Protein AF-A0A4Y9ER71-F1 (afdb_monomer_lite)

pLDDT: mean 86.24, std 13.98, range [39.66, 98.56]

Secondary structure (DSSP, 8-state):
---HHHHHEEE-TT--HHHHHHHHHHHTTS-HHHHHHHHHTT-EEEEEESSGGGT-GGGTTPPPTTPPTT--GGG--EEEEGGGTEEEEEEEEETTEEEPPPTTSS--SSSHHHHHHHHHHHHHTTTTTTTSHHHHHHHHHHGGGS-TTTT-TTHHHHHHHHHHHHHHHHTT-TTHHHHSHHHHHHHHTT-TTT-SSPPPPP-PPPPPP-----TTS--EEEEE-TTS-EEEEEEEE-TT--EEEEEEEE-TT-TTHHHHHHHHH-PPTT---SS----S-EEE---

Organism: NCBI:txid2511025

Structure (mmCIF, N/CA/C/O backbone):
data_AF-A0A4Y9ER71-F1
#
_entry.id   AF-A0A4Y9ER71-F1
#
loop_
_atom_site.group_PDB
_atom_site.id
_atom_site.type_symbol
_atom_site.label_atom_id
_atom_site.label_alt_id
_atom_site.label_comp_id
_atom_site.label_asym_id
_atom_site.label_entity_id
_atom_site.label_seq_id
_atom_site.pdbx_PDB_ins_code
_atom_site.Cartn_x
_atom_site.Cartn_y
_atom_site.Cartn_z
_atom_site.occupancy
_atom_site.B_iso_or_equiv
_atom_site.auth_seq_id
_atom_site.auth_comp_id
_atom_site.auth_asym_id
_atom_site.auth_atom_id
_atom_site.pdbx_PDB_model_num
ATOM 1 N N . MET A 1 1 ? 29.051 -0.344 -8.349 1.00 54.69 1 MET A N 1
ATOM 2 C CA . MET A 1 1 ? 28.554 -1.168 -7.221 1.00 54.69 1 MET A CA 1
ATOM 3 C C . MET A 1 1 ? 27.030 -1.113 -7.217 1.00 54.69 1 MET A C 1
ATOM 5 O O . MET A 1 1 ? 26.524 -0.012 -7.397 1.00 54.69 1 MET A O 1
ATOM 9 N N . PRO A 1 2 ? 26.304 -2.235 -7.049 1.00 73.25 2 PRO A N 1
ATOM 10 C CA . PRO A 1 2 ? 24.838 -2.225 -6.997 1.00 73.25 2 PRO A CA 1
ATOM 11 C C . PRO A 1 2 ? 24.326 -1.418 -5.797 1.00 73.25 2 PRO A C 1
ATOM 13 O O . PRO A 1 2 ? 24.845 -1.585 -4.686 1.00 73.25 2 PRO A O 1
ATOM 16 N N . THR A 1 3 ? 23.314 -0.577 -6.016 1.00 88.00 3 THR A N 1
ATOM 17 C CA . THR A 1 3 ? 22.650 0.203 -4.958 1.00 88.00 3 THR A CA 1
ATOM 18 C C . THR A 1 3 ? 21.815 -0.701 -4.041 1.00 88.00 3 THR A C 1
ATOM 20 O O . THR A 1 3 ? 21.542 -1.858 -4.370 1.00 88.00 3 THR A O 1
ATOM 23 N N . ASP A 1 4 ? 21.377 -0.197 -2.881 1.00 86.38 4 ASP A N 1
ATOM 24 C CA . ASP A 1 4 ? 20.448 -0.947 -2.019 1.00 86.38 4 ASP A CA 1
ATOM 25 C C . ASP A 1 4 ? 19.125 -1.247 -2.731 1.00 86.38 4 ASP A C 1
ATOM 27 O O . ASP A 1 4 ? 18.579 -2.340 -2.577 1.00 86.38 4 ASP A O 1
ATOM 31 N N . LEU A 1 5 ? 18.667 -0.327 -3.585 1.00 91.69 5 LEU A N 1
ATOM 32 C CA . LEU A 1 5 ? 17.497 -0.537 -4.428 1.00 91.69 5 LEU A CA 1
ATOM 33 C C . LEU A 1 5 ? 17.694 -1.707 -5.406 1.00 91.69 5 LEU A C 1
ATOM 35 O O . LEU A 1 5 ? 16.809 -2.552 -5.530 1.00 91.69 5 LEU A O 1
ATOM 39 N N . ASP A 1 6 ? 18.863 -1.807 -6.049 1.00 91.25 6 ASP A N 1
ATOM 40 C CA . ASP A 1 6 ? 19.168 -2.910 -6.977 1.00 91.25 6 ASP A CA 1
ATOM 41 C C . ASP A 1 6 ? 19.150 -4.277 -6.291 1.00 91.25 6 ASP A C 1
ATOM 43 O O . ASP A 1 6 ? 18.791 -5.279 -6.903 1.00 91.25 6 ASP A O 1
ATOM 47 N N . LYS A 1 7 ? 19.527 -4.321 -5.011 1.00 92.56 7 LYS A N 1
ATOM 48 C CA . LYS A 1 7 ? 19.532 -5.554 -4.214 1.00 92.56 7 LYS A CA 1
ATOM 49 C C . LYS A 1 7 ? 18.139 -5.935 -3.709 1.00 92.56 7 LYS A C 1
ATOM 51 O O . LYS A 1 7 ? 17.892 -7.113 -3.453 1.00 92.56 7 LYS A O 1
ATOM 56 N N . LEU A 1 8 ? 17.244 -4.960 -3.551 1.00 95.88 8 LEU A N 1
ATOM 57 C CA . LEU A 1 8 ? 15.869 -5.179 -3.101 1.00 95.88 8 LEU A CA 1
ATOM 58 C C . LEU A 1 8 ? 14.960 -5.679 -4.220 1.00 95.88 8 LEU A C 1
ATOM 60 O O . LEU A 1 8 ? 14.173 -6.603 -3.992 1.00 95.88 8 LEU A O 1
ATOM 64 N N . LEU A 1 9 ? 15.061 -5.073 -5.404 1.00 97.38 9 LEU A N 1
ATOM 65 C CA . LEU A 1 9 ? 14.207 -5.401 -6.540 1.00 97.38 9 LEU A CA 1
ATOM 66 C C . LEU A 1 9 ? 14.506 -6.811 -7.075 1.00 97.38 9 LEU A C 1
ATOM 68 O O . LEU A 1 9 ? 15.651 -7.263 -7.106 1.00 97.38 9 LEU A O 1
ATOM 72 N N . GLY A 1 10 ? 13.471 -7.536 -7.483 1.00 97.56 10 GLY A N 1
ATOM 73 C CA . GLY A 1 10 ? 13.584 -8.868 -8.070 1.00 97.56 10 GLY A CA 1
ATOM 74 C C . GLY A 1 10 ? 12.421 -9.186 -9.000 1.00 97.56 10 GLY A C 1
ATOM 75 O O . GLY A 1 10 ? 11.341 -8.616 -8.871 1.00 97.56 10 GLY A O 1
ATOM 76 N N . LEU A 1 11 ? 12.654 -10.102 -9.937 1.00 98.25 11 LEU A N 1
ATOM 77 C CA . LEU A 1 11 ? 11.616 -10.644 -10.812 1.00 98.25 11 LEU A CA 1
ATOM 78 C C . LEU A 1 11 ? 10.899 -11.804 -10.122 1.00 98.25 11 LEU A C 1
ATOM 80 O O . LEU A 1 11 ? 11.531 -12.616 -9.442 1.00 98.25 11 LEU A O 1
ATOM 84 N N . GLY A 1 12 ? 9.591 -11.876 -10.321 1.00 98.00 12 GLY A N 1
ATOM 85 C CA . GLY A 1 12 ? 8.737 -12.986 -9.932 1.00 98.00 12 GLY A CA 1
ATOM 86 C C . GLY A 1 12 ? 7.754 -13.321 -11.047 1.00 98.00 12 GLY A C 1
ATOM 87 O O . GLY A 1 12 ? 7.470 -12.493 -11.913 1.00 98.00 12 GLY A O 1
ATOM 88 N N . GLY A 1 13 ? 7.235 -14.547 -11.022 1.00 97.38 13 GLY A N 1
ATOM 89 C CA . GLY A 1 13 ? 6.269 -15.006 -12.018 1.00 97.38 13 GLY A CA 1
ATOM 90 C C . GLY A 1 13 ? 6.779 -14.869 -13.455 1.00 97.38 13 GLY A C 1
ATOM 91 O O . GLY A 1 13 ? 7.846 -15.383 -13.791 1.00 97.38 13 GLY A O 1
ATOM 92 N N . SER A 1 14 ? 5.996 -14.195 -14.295 1.00 98.00 14 SER A N 1
ATOM 93 C CA . SER A 1 14 ? 6.260 -13.982 -15.723 1.00 98.00 14 SER A CA 1
ATOM 94 C C . SER A 1 14 ? 6.881 -12.617 -16.054 1.00 98.00 14 SER A C 1
ATOM 96 O O . SER A 1 14 ? 6.957 -12.252 -17.232 1.00 98.00 14 SER A O 1
ATOM 98 N N . ALA A 1 15 ? 7.305 -11.847 -15.046 1.00 98.25 15 ALA A N 1
ATOM 99 C CA . ALA A 1 15 ? 7.943 -10.548 -15.248 1.00 98.25 15 ALA A CA 1
ATOM 100 C C . ALA A 1 15 ? 9.328 -10.653 -15.905 1.00 98.25 15 ALA A C 1
ATOM 102 O O . ALA A 1 15 ? 10.067 -11.618 -15.707 1.00 98.25 15 ALA A O 1
ATOM 103 N N . ASP A 1 16 ? 9.707 -9.597 -16.623 1.00 97.56 16 ASP A N 1
ATOM 104 C CA . ASP A 1 16 ? 11.039 -9.423 -17.202 1.00 97.56 16 ASP A CA 1
ATOM 105 C C . ASP A 1 16 ? 11.634 -8.038 -16.877 1.00 97.56 16 ASP A C 1
ATOM 107 O O . ASP A 1 16 ? 11.115 -7.271 -16.062 1.00 97.56 16 ASP A O 1
ATOM 111 N N . ALA A 1 17 ? 12.768 -7.706 -17.498 1.00 96.69 17 ALA A N 1
ATOM 112 C CA . ALA A 1 17 ? 13.480 -6.455 -17.247 1.00 96.69 17 ALA A CA 1
ATOM 113 C C . ALA A 1 17 ? 12.627 -5.189 -17.475 1.00 96.69 17 ALA A C 1
ATOM 115 O O . ALA A 1 17 ? 12.863 -4.180 -16.804 1.00 96.69 17 ALA A O 1
ATOM 116 N N . SER A 1 18 ? 11.629 -5.231 -18.366 1.00 96.94 18 SER A N 1
ATOM 117 C CA . SER A 1 18 ? 10.725 -4.097 -18.599 1.00 96.94 18 SER A CA 1
ATOM 118 C C . SER A 1 18 ? 9.846 -3.805 -17.381 1.00 96.94 18 SER A C 1
ATOM 120 O O . SER A 1 18 ? 9.577 -2.644 -17.077 1.00 96.94 18 SER A O 1
ATOM 122 N N . ASP A 1 19 ? 9.471 -4.835 -16.621 1.00 98.38 19 ASP A N 1
ATOM 123 C CA . ASP A 1 19 ? 8.708 -4.696 -15.384 1.00 98.38 19 ASP A CA 1
ATOM 124 C C . ASP A 1 19 ? 9.560 -4.073 -14.270 1.00 98.38 19 ASP A C 1
ATOM 126 O O . ASP A 1 19 ? 9.106 -3.174 -13.564 1.00 98.38 19 ASP A O 1
ATOM 130 N N . LEU A 1 20 ? 10.829 -4.478 -14.148 1.00 97.25 20 LEU A N 1
ATOM 131 C CA . LEU A 1 20 ? 11.755 -3.834 -13.208 1.00 97.25 20 LEU A CA 1
ATOM 132 C C . LEU A 1 20 ? 11.983 -2.362 -13.552 1.00 97.25 20 LEU A C 1
ATOM 134 O O . LEU A 1 20 ? 12.000 -1.517 -12.654 1.00 97.25 20 LEU A O 1
ATOM 138 N N . ALA A 1 21 ? 12.155 -2.053 -14.839 1.00 96.19 21 ALA A N 1
ATOM 139 C CA . ALA A 1 21 ? 12.296 -0.680 -15.306 1.00 96.19 21 ALA A CA 1
ATOM 140 C C . ALA A 1 21 ? 11.049 0.155 -14.972 1.00 96.19 21 ALA A C 1
ATOM 142 O O . ALA A 1 21 ? 11.184 1.288 -14.516 1.00 96.19 21 ALA A O 1
ATOM 143 N N . ALA A 1 22 ? 9.857 -0.430 -15.111 1.00 97.12 22 ALA A N 1
ATOM 144 C CA . ALA A 1 22 ? 8.587 0.225 -14.823 1.00 97.12 22 ALA A CA 1
ATOM 145 C C . ALA A 1 22 ? 8.403 0.601 -13.345 1.00 97.12 22 ALA A C 1
ATOM 147 O O . ALA A 1 22 ? 7.851 1.658 -13.042 1.00 97.12 22 ALA A O 1
ATOM 148 N N . VAL A 1 23 ? 8.854 -0.243 -12.410 1.00 97.56 23 VAL A N 1
ATOM 149 C CA . VAL A 1 23 ? 8.651 0.012 -10.971 1.00 97.56 23 VAL A CA 1
ATOM 150 C C . VAL A 1 23 ? 9.765 0.836 -10.329 1.00 97.56 23 VAL A C 1
ATOM 152 O O . VAL A 1 23 ? 9.561 1.450 -9.280 1.00 97.56 23 VAL A O 1
ATOM 155 N N . ARG A 1 24 ? 10.961 0.841 -10.929 1.00 97.25 24 ARG A N 1
ATOM 156 C CA . ARG A 1 24 ? 12.161 1.455 -10.348 1.00 97.25 24 ARG A CA 1
ATOM 157 C C . ARG A 1 24 ? 11.980 2.939 -9.994 1.00 97.25 24 ARG A C 1
ATOM 159 O O . ARG A 1 24 ? 12.403 3.296 -8.896 1.00 97.25 24 ARG A O 1
ATOM 166 N N . PRO A 1 25 ? 11.340 3.792 -10.821 1.00 96.44 25 PRO A N 1
ATOM 167 C CA . PRO A 1 25 ? 11.104 5.191 -10.460 1.00 96.44 25 PRO A CA 1
ATOM 168 C C . PRO A 1 25 ? 10.233 5.364 -9.211 1.00 96.44 25 PRO A C 1
ATOM 170 O O . PRO A 1 25 ? 10.459 6.284 -8.431 1.00 96.44 25 PRO A O 1
ATOM 173 N N . ALA A 1 26 ? 9.254 4.480 -8.988 1.00 97.06 26 ALA A N 1
ATOM 174 C CA . ALA A 1 26 ? 8.453 4.494 -7.766 1.00 97.06 26 ALA A CA 1
ATOM 175 C C . ALA A 1 26 ? 9.290 4.039 -6.565 1.00 97.06 26 ALA A C 1
ATOM 177 O O . ALA A 1 26 ? 9.354 4.728 -5.555 1.00 97.06 26 ALA A O 1
ATOM 178 N N . ALA A 1 27 ? 10.003 2.920 -6.688 1.00 96.88 27 ALA A N 1
ATOM 179 C CA . ALA A 1 27 ? 10.818 2.389 -5.598 1.00 96.88 27 ALA A CA 1
ATOM 180 C C . ALA A 1 27 ? 11.971 3.326 -5.183 1.00 96.88 27 ALA A C 1
ATOM 182 O O . ALA A 1 27 ? 12.319 3.385 -4.005 1.00 96.88 27 ALA A O 1
ATOM 183 N N . ALA A 1 28 ? 12.528 4.096 -6.123 1.00 95.62 28 ALA A N 1
ATOM 184 C CA . ALA A 1 28 ? 13.571 5.090 -5.863 1.00 95.62 28 ALA A CA 1
ATOM 185 C C . ALA A 1 28 ? 13.099 6.289 -5.021 1.00 95.62 28 ALA A C 1
ATOM 187 O O . ALA A 1 28 ? 13.934 7.045 -4.533 1.00 95.62 28 ALA A O 1
ATOM 188 N N . GLN A 1 29 ? 11.787 6.463 -4.835 1.00 94.44 29 GLN A N 1
ATOM 189 C CA . GLN A 1 29 ? 11.230 7.518 -3.986 1.00 94.44 29 GLN A CA 1
ATOM 190 C C . GLN A 1 29 ? 11.246 7.159 -2.494 1.00 94.44 29 GLN A C 1
ATOM 192 O O . GLN A 1 29 ? 11.084 8.041 -1.654 1.00 94.44 29 GLN A O 1
ATOM 197 N N . LEU A 1 30 ? 11.457 5.885 -2.143 1.00 93.19 30 LEU A N 1
ATOM 198 C CA . LEU A 1 30 ? 11.604 5.479 -0.747 1.00 93.19 30 LEU A CA 1
ATOM 199 C C . LEU A 1 30 ? 12.879 6.087 -0.142 1.00 93.19 30 LEU A C 1
ATOM 201 O O . LEU A 1 30 ? 13.936 6.035 -0.779 1.00 93.19 30 LEU A O 1
ATOM 205 N N . PRO A 1 31 ? 12.832 6.584 1.108 1.00 91.31 31 PRO A N 1
ATOM 206 C CA . PRO A 1 31 ? 14.020 7.107 1.766 1.00 91.31 31 PRO A CA 1
ATOM 207 C C . PRO A 1 31 ? 15.144 6.056 1.844 1.00 91.31 31 PRO A C 1
ATOM 209 O O . PRO A 1 31 ? 14.863 4.882 2.128 1.00 91.31 31 PRO A O 1
ATOM 212 N N . PRO A 1 32 ? 16.424 6.440 1.671 1.00 89.31 32 PRO A N 1
ATOM 213 C CA . PRO A 1 32 ? 17.552 5.505 1.708 1.00 89.31 32 PRO A CA 1
ATOM 214 C C . PRO A 1 32 ? 17.600 4.625 2.963 1.00 89.31 32 PRO A C 1
ATOM 216 O O . PRO A 1 32 ? 17.946 3.448 2.889 1.00 89.31 32 PRO A O 1
ATOM 219 N N . GLN A 1 33 ? 17.199 5.156 4.118 1.00 88.12 33 GLN A N 1
ATOM 220 C CA . GLN A 1 33 ? 17.126 4.415 5.375 1.00 88.12 33 GLN A CA 1
ATOM 221 C C . GLN A 1 33 ? 16.034 3.336 5.381 1.00 88.12 33 GLN A C 1
ATOM 223 O O . GLN A 1 33 ? 16.235 2.288 5.993 1.00 88.12 33 GLN A O 1
ATOM 228 N N . VAL A 1 34 ? 14.916 3.541 4.672 1.00 91.81 34 VAL A N 1
ATOM 229 C CA . VAL A 1 34 ? 13.875 2.515 4.496 1.00 91.81 34 VAL A CA 1
ATOM 230 C C . VAL A 1 34 ? 14.418 1.395 3.612 1.00 91.81 34 VAL A C 1
ATOM 232 O O . VAL A 1 34 ? 14.336 0.225 3.987 1.00 91.81 34 VAL A O 1
ATOM 235 N N . LEU A 1 35 ? 15.047 1.746 2.485 1.00 93.62 35 LEU A N 1
ATOM 236 C CA . LEU A 1 35 ? 15.671 0.779 1.574 1.00 93.62 35 LEU A CA 1
ATOM 237 C C . LEU A 1 35 ? 16.762 -0.041 2.287 1.00 93.62 35 LEU A C 1
ATOM 239 O O . LEU A 1 35 ? 16.741 -1.274 2.269 1.00 93.62 35 LEU A O 1
ATOM 243 N N . SER A 1 36 ? 17.673 0.629 2.991 1.00 91.75 36 SER A N 1
ATOM 244 C CA . SER A 1 36 ? 18.737 -0.025 3.757 1.00 91.75 36 SER A CA 1
ATOM 245 C C . SER A 1 36 ? 18.171 -0.941 4.844 1.00 91.75 36 SER A C 1
ATOM 247 O O . SER A 1 36 ? 18.599 -2.093 4.963 1.00 91.75 36 SER A O 1
ATOM 249 N N . PHE A 1 37 ? 17.152 -0.492 5.588 1.00 92.88 37 PHE A N 1
ATOM 250 C CA . PHE A 1 37 ? 16.491 -1.312 6.604 1.00 92.88 37 PHE A CA 1
ATOM 251 C C . PHE A 1 37 ? 15.863 -2.577 6.013 1.00 92.88 37 PHE A C 1
ATOM 253 O O . PHE A 1 37 ? 16.122 -3.676 6.510 1.00 92.88 37 PHE A O 1
ATOM 260 N N . LEU A 1 38 ? 15.075 -2.448 4.942 1.00 94.94 38 LEU A N 1
ATOM 261 C CA . LEU A 1 38 ? 14.439 -3.587 4.277 1.00 94.94 38 LEU A CA 1
ATOM 262 C C . LEU A 1 38 ? 15.488 -4.598 3.807 1.00 94.94 38 LEU A C 1
ATOM 264 O O . LEU A 1 38 ? 15.360 -5.795 4.081 1.00 94.94 38 LEU A O 1
ATOM 268 N N . ARG A 1 39 ? 16.575 -4.111 3.200 1.00 94.50 39 ARG A N 1
ATOM 269 C CA . ARG A 1 39 ? 17.692 -4.949 2.754 1.00 94.50 39 ARG A CA 1
ATOM 270 C C . ARG A 1 39 ? 18.339 -5.676 3.931 1.00 94.50 39 ARG A C 1
ATOM 272 O O . ARG A 1 39 ? 18.526 -6.888 3.868 1.00 94.50 39 ARG A O 1
ATOM 279 N N . MET A 1 40 ? 18.643 -4.968 5.021 1.00 94.56 40 MET A N 1
ATOM 280 C CA . MET A 1 40 ? 19.230 -5.562 6.231 1.00 94.56 40 MET A CA 1
ATOM 281 C C . MET A 1 40 ? 18.325 -6.623 6.867 1.00 94.56 40 MET A C 1
ATOM 283 O O . MET A 1 40 ? 18.820 -7.588 7.443 1.00 94.56 40 MET A O 1
ATOM 287 N N . LYS A 1 41 ? 17.000 -6.482 6.760 1.00 95.50 41 LYS A N 1
ATOM 288 C CA . LYS A 1 41 ? 16.040 -7.487 7.245 1.00 95.50 41 LYS A CA 1
ATOM 289 C C . LYS A 1 41 ? 15.862 -8.682 6.301 1.00 95.50 41 LYS A C 1
ATOM 291 O O . LYS A 1 41 ? 15.141 -9.623 6.661 1.00 95.50 41 LYS A O 1
ATOM 296 N N . GLY A 1 42 ? 16.532 -8.670 5.147 1.00 96.06 42 GLY A N 1
ATOM 297 C CA . GLY A 1 42 ? 16.424 -9.689 4.106 1.00 96.06 42 GLY A CA 1
ATOM 298 C C . GLY A 1 42 ? 15.101 -9.625 3.345 1.00 96.06 42 GLY A C 1
ATOM 299 O O . GLY A 1 42 ? 14.661 -10.644 2.820 1.00 96.06 42 GLY A O 1
ATOM 300 N N . ALA A 1 43 ? 14.433 -8.469 3.343 1.00 97.06 43 ALA A N 1
ATOM 301 C CA . ALA A 1 43 ? 13.214 -8.275 2.575 1.00 97.06 43 ALA A CA 1
ATOM 302 C C . ALA A 1 43 ? 13.525 -8.066 1.089 1.00 97.06 43 ALA A C 1
ATOM 304 O O . ALA A 1 43 ? 14.624 -7.641 0.730 1.00 97.06 43 ALA A O 1
ATOM 305 N N . ARG A 1 44 ? 12.544 -8.341 0.227 1.00 98.00 44 ARG A N 1
ATOM 306 C CA . ARG A 1 44 ? 12.634 -8.100 -1.219 1.00 98.00 44 ARG A CA 1
ATOM 307 C C . ARG A 1 44 ? 11.370 -7.450 -1.761 1.00 98.00 44 ARG A C 1
ATOM 309 O O . ARG A 1 44 ? 10.287 -7.696 -1.239 1.00 98.00 44 ARG A O 1
ATOM 316 N N . ILE A 1 45 ? 11.520 -6.678 -2.831 1.00 98.38 45 ILE A N 1
ATOM 317 C CA . ILE A 1 45 ? 10.414 -6.158 -3.638 1.00 98.38 45 ILE A CA 1
ATOM 318 C C . ILE A 1 45 ? 10.395 -6.964 -4.936 1.00 98.38 45 ILE A C 1
ATOM 320 O O . ILE A 1 45 ? 11.298 -6.847 -5.764 1.00 98.38 45 ILE A O 1
ATOM 324 N N . ILE A 1 46 ? 9.401 -7.828 -5.081 1.00 98.56 46 ILE A N 1
ATOM 325 C CA . ILE A 1 46 ? 9.228 -8.727 -6.213 1.00 98.56 46 ILE A CA 1
ATOM 326 C C . ILE A 1 46 ? 8.195 -8.141 -7.170 1.00 98.56 46 ILE A C 1
ATOM 328 O O . ILE A 1 46 ? 7.088 -7.786 -6.771 1.00 98.56 46 ILE A O 1
ATOM 332 N N . VAL A 1 47 ? 8.562 -8.066 -8.442 1.00 98.50 47 VAL A N 1
ATOM 333 C CA . VAL A 1 47 ? 7.694 -7.576 -9.511 1.00 98.50 47 VAL A CA 1
ATOM 334 C C . VAL A 1 47 ? 7.194 -8.758 -10.323 1.00 98.50 47 VAL A C 1
ATOM 336 O O . VAL A 1 47 ? 7.990 -9.597 -10.737 1.00 98.50 47 VAL A O 1
ATOM 339 N N . CYS A 1 48 ? 5.887 -8.812 -10.545 1.00 98.56 48 CYS A N 1
ATOM 340 C CA . CYS A 1 48 ? 5.199 -9.824 -11.347 1.00 98.56 48 CYS A CA 1
ATOM 341 C C . CYS A 1 48 ? 4.206 -9.148 -12.308 1.00 98.56 48 CYS A C 1
ATOM 343 O O . CYS A 1 48 ? 4.180 -7.915 -12.396 1.00 98.56 48 CYS A O 1
ATOM 345 N N . ARG A 1 49 ? 3.404 -9.914 -13.054 1.00 98.19 49 ARG A N 1
ATOM 346 C CA . ARG A 1 49 ? 2.464 -9.365 -14.047 1.00 98.19 49 ARG A CA 1
ATOM 347 C C . ARG A 1 49 ? 1.008 -9.667 -13.711 1.00 98.19 49 ARG A C 1
ATOM 349 O O . ARG A 1 49 ? 0.665 -10.781 -13.340 1.00 98.19 49 ARG A O 1
ATOM 356 N N . GLY A 1 50 ? 0.133 -8.687 -13.937 1.00 96.62 50 GLY A N 1
ATOM 357 C CA . GLY A 1 50 ? -1.317 -8.845 -13.797 1.00 96.62 50 GLY A CA 1
ATOM 358 C C . GLY A 1 50 ? -1.771 -8.821 -12.340 1.00 96.62 50 GLY A C 1
ATOM 359 O O . GLY A 1 50 ? -2.322 -7.819 -11.898 1.00 96.62 50 GLY A O 1
ATOM 360 N N . SER A 1 51 ? -1.497 -9.887 -11.587 1.00 97.19 51 SER A N 1
ATOM 361 C CA . SER A 1 51 ? -1.804 -9.969 -10.156 1.00 97.19 51 SER A CA 1
ATOM 362 C C . SER A 1 51 ? -0.731 -10.717 -9.379 1.00 97.19 51 SER A C 1
ATOM 364 O O . SER A 1 51 ? 0.125 -11.395 -9.950 1.00 97.19 51 SER A O 1
ATOM 366 N N . ILE A 1 52 ? -0.783 -10.617 -8.050 1.00 97.56 52 ILE A N 1
ATOM 367 C CA . ILE A 1 52 ? 0.234 -11.205 -7.168 1.00 97.56 52 ILE A CA 1
ATOM 368 C C . ILE A 1 52 ? 0.346 -12.727 -7.310 1.00 97.56 52 ILE A C 1
ATOM 370 O O . ILE A 1 52 ? 1.388 -13.288 -6.979 1.00 97.56 52 ILE A O 1
ATOM 374 N N . THR A 1 53 ? -0.683 -13.399 -7.833 1.00 97.75 53 THR A N 1
ATOM 375 C CA . THR A 1 53 ? -0.708 -14.860 -8.030 1.00 97.75 53 THR A CA 1
ATOM 376 C C . THR A 1 53 ? 0.123 -15.337 -9.224 1.00 97.75 53 THR A C 1
ATOM 378 O O . THR A 1 53 ? 0.430 -16.528 -9.311 1.00 97.75 53 THR A O 1
ATOM 381 N N . ASP A 1 54 ? 0.573 -14.428 -10.098 1.00 98.38 54 ASP A N 1
ATOM 382 C CA . ASP A 1 54 ? 1.599 -14.721 -11.109 1.00 98.38 54 ASP A CA 1
ATOM 383 C C . ASP A 1 54 ? 2.917 -15.160 -10.441 1.00 98.38 54 ASP A C 1
ATOM 385 O O . ASP A 1 54 ? 3.587 -16.089 -10.903 1.00 98.38 54 ASP A O 1
ATOM 389 N N . HIS A 1 55 ? 3.243 -14.566 -9.286 1.00 98.19 55 HIS A N 1
ATOM 390 C CA . HIS A 1 55 ? 4.383 -14.953 -8.448 1.00 98.19 55 HIS A CA 1
ATOM 391 C C . HIS A 1 55 ? 3.992 -15.885 -7.291 1.00 98.19 55 HIS A C 1
ATOM 393 O O . HIS A 1 55 ? 4.562 -16.966 -7.134 1.00 98.19 55 HIS A O 1
ATOM 399 N N . ALA A 1 56 ? 3.008 -15.499 -6.480 1.00 96.50 56 ALA A N 1
ATOM 400 C CA . ALA A 1 56 ? 2.508 -16.271 -5.343 1.00 96.50 56 ALA A CA 1
ATOM 401 C C . ALA A 1 56 ? 1.464 -17.305 -5.793 1.00 96.50 56 ALA A C 1
ATOM 403 O O . ALA A 1 56 ? 0.282 -17.214 -5.465 1.00 96.50 56 ALA A O 1
ATOM 404 N N . LYS A 1 57 ? 1.913 -18.291 -6.577 1.00 96.44 57 LYS A N 1
ATOM 405 C CA . LYS A 1 57 ? 1.052 -19.305 -7.217 1.00 96.44 57 LYS A CA 1
ATOM 406 C C . LYS A 1 57 ? 0.231 -20.139 -6.232 1.00 96.44 57 LYS A C 1
ATOM 408 O O . LYS A 1 57 ? -0.809 -20.665 -6.604 1.00 96.44 57 LYS A O 1
ATOM 413 N N . ASP A 1 58 ? 0.680 -20.248 -4.989 1.00 94.31 58 ASP A N 1
ATOM 414 C CA . ASP A 1 58 ? -0.034 -20.908 -3.895 1.00 94.31 58 ASP A CA 1
ATOM 415 C C . ASP A 1 58 ? -1.302 -20.166 -3.444 1.00 94.31 58 ASP A C 1
ATOM 417 O O . ASP A 1 58 ? -2.168 -20.770 -2.821 1.00 94.31 58 ASP A O 1
ATOM 421 N N . LEU A 1 59 ? -1.434 -18.880 -3.783 1.00 94.81 59 LEU A N 1
ATOM 422 C CA . LEU A 1 59 ? -2.637 -18.083 -3.534 1.00 94.81 59 LEU A CA 1
ATOM 423 C C . LEU A 1 59 ? -3.606 -18.085 -4.728 1.00 94.81 59 LEU A C 1
ATOM 425 O O . LEU A 1 59 ? -4.688 -17.506 -4.639 1.00 94.81 59 LEU A O 1
ATOM 429 N N . LYS A 1 60 ? -3.253 -18.734 -5.843 1.00 95.69 60 LYS A N 1
ATOM 430 C CA . LYS A 1 60 ? -4.102 -18.788 -7.037 1.00 95.69 60 LYS A CA 1
ATOM 431 C C . LYS A 1 60 ? -5.425 -19.491 -6.734 1.00 95.69 60 LYS A C 1
ATOM 433 O O . LYS A 1 60 ? -5.428 -20.605 -6.213 1.00 95.69 60 LYS A O 1
ATOM 438 N N . GLY A 1 61 ? -6.545 -18.848 -7.056 1.00 94.88 61 GLY A N 1
ATOM 439 C CA . GLY A 1 61 ? -7.888 -19.345 -6.741 1.00 94.88 61 GLY A CA 1
ATOM 440 C C . GLY A 1 61 ? -8.244 -19.336 -5.249 1.00 94.88 61 GLY A C 1
ATOM 441 O O . GLY A 1 61 ? -9.351 -19.730 -4.885 1.00 94.88 61 GLY A O 1
ATOM 442 N N . VAL A 1 62 ? -7.341 -18.889 -4.369 1.00 94.44 62 VAL A N 1
ATOM 443 C CA . VAL A 1 62 ? -7.590 -18.832 -2.927 1.00 94.44 62 VAL A CA 1
ATOM 444 C C . VAL A 1 62 ? -8.388 -17.573 -2.613 1.00 94.44 62 VAL A C 1
ATOM 446 O O . VAL A 1 62 ? -8.028 -16.470 -3.020 1.00 94.44 62 VAL A O 1
ATOM 449 N N . GLN A 1 63 ? -9.470 -17.726 -1.858 1.00 92.69 63 GLN A N 1
ATOM 450 C CA . GLN A 1 63 ? -10.276 -16.611 -1.372 1.00 92.69 63 GLN A CA 1
ATOM 451 C C . GLN A 1 63 ? -9.622 -15.974 -0.134 1.00 92.69 63 GLN A C 1
ATOM 453 O O . GLN A 1 63 ? -9.355 -16.688 0.841 1.00 92.69 63 GLN A O 1
ATOM 458 N N . PRO A 1 64 ? -9.362 -14.651 -0.127 1.00 89.38 64 PRO A N 1
ATOM 459 C CA . PRO A 1 64 ? -8.940 -13.954 1.079 1.00 89.38 64 PRO A CA 1
ATOM 460 C C . PRO A 1 64 ? -10.009 -14.032 2.171 1.00 89.38 64 PRO A C 1
ATOM 462 O O . PRO A 1 64 ? -11.206 -14.171 1.905 1.00 89.38 64 PRO A O 1
ATOM 465 N N . ARG A 1 65 ? -9.591 -13.940 3.433 1.00 82.94 65 ARG A N 1
ATOM 466 C CA . ARG A 1 65 ? -10.514 -14.081 4.561 1.00 82.94 65 ARG A CA 1
ATOM 467 C C . ARG A 1 65 ? -11.637 -13.040 4.493 1.00 82.94 65 ARG A C 1
ATOM 469 O O . ARG A 1 65 ? -11.389 -11.841 4.437 1.00 82.94 65 ARG A O 1
ATOM 476 N N . GLY A 1 66 ? -12.875 -13.522 4.603 1.00 80.50 66 GLY A N 1
ATOM 477 C CA . GLY A 1 66 ? -14.076 -12.692 4.705 1.00 80.50 66 GLY A CA 1
ATOM 478 C C . GLY A 1 66 ? -14.416 -11.914 3.434 1.00 80.50 66 GLY A C 1
ATOM 479 O O . GLY A 1 66 ? -15.286 -11.054 3.491 1.00 80.50 66 GLY A O 1
ATOM 480 N N . TRP A 1 67 ? -13.750 -12.196 2.312 1.00 86.50 67 TRP A N 1
ATOM 481 C CA . TRP A 1 67 ? -14.135 -11.679 1.003 1.00 86.50 67 TRP A CA 1
ATOM 482 C C . TRP A 1 67 ? -15.359 -12.406 0.450 1.00 86.50 67 TRP A C 1
ATOM 484 O O . TRP A 1 67 ? -15.575 -13.563 0.816 1.00 86.50 67 TRP A O 1
ATOM 494 N N . PRO A 1 68 ? -16.112 -11.783 -0.476 1.00 83.75 68 PRO A N 1
ATOM 495 C CA . PRO A 1 68 ? -17.218 -12.443 -1.157 1.00 83.75 68 PRO A CA 1
ATOM 496 C C . PRO A 1 68 ? -16.785 -13.751 -1.840 1.00 83.75 68 PRO A C 1
ATOM 498 O O . PRO A 1 68 ? -15.779 -13.781 -2.550 1.00 83.75 68 PRO A O 1
ATOM 501 N N . ALA A 1 69 ? -17.607 -14.802 -1.740 1.00 83.88 69 ALA A N 1
ATOM 502 C CA . ALA A 1 69 ? -17.370 -16.122 -2.348 1.00 83.88 69 ALA A CA 1
ATOM 503 C C . ALA A 1 69 ? -16.940 -16.080 -3.830 1.00 83.88 69 ALA A C 1
ATOM 505 O O . ALA A 1 69 ? -17.708 -15.659 -4.681 1.00 83.88 69 ALA A O 1
ATOM 506 N N . GLY A 1 70 ? -15.734 -16.524 -4.183 1.00 84.56 70 GLY A N 1
ATOM 507 C CA . GLY A 1 70 ? -15.255 -16.487 -5.578 1.00 84.56 70 GLY A CA 1
ATOM 508 C C . GLY A 1 70 ? -14.592 -15.172 -6.010 1.00 84.56 70 GLY A C 1
ATOM 509 O O . GLY A 1 70 ? -14.200 -15.049 -7.167 1.00 84.56 70 GLY A O 1
ATOM 510 N N . MET A 1 71 ? -14.415 -14.208 -5.099 1.00 89.88 71 MET A N 1
ATOM 511 C CA . MET A 1 71 ? -13.325 -13.236 -5.224 1.00 89.88 71 MET A CA 1
ATOM 512 C C . MET A 1 71 ? -12.074 -13.819 -4.575 1.00 89.88 71 MET A C 1
ATOM 514 O O . MET A 1 71 ? -12.121 -14.315 -3.449 1.00 89.88 71 MET A O 1
ATOM 518 N N . THR A 1 72 ? -10.957 -13.769 -5.285 1.00 94.62 72 THR A N 1
ATOM 519 C CA . THR A 1 72 ? -9.730 -14.468 -4.899 1.00 94.62 72 THR A CA 1
ATOM 520 C C . THR A 1 72 ? -8.541 -13.517 -4.871 1.00 94.62 72 THR A C 1
ATOM 522 O O . THR A 1 72 ? -8.616 -12.380 -5.332 1.00 94.62 72 THR A O 1
ATOM 525 N N . TRP A 1 73 ? -7.401 -13.992 -4.377 1.00 94.81 73 TRP A N 1
ATOM 526 C CA . TRP A 1 73 ? -6.127 -13.280 -4.496 1.00 94.81 73 TRP A CA 1
ATOM 527 C C . TRP A 1 73 ? -5.725 -12.989 -5.954 1.00 94.81 73 TRP A C 1
ATOM 529 O O . TRP A 1 73 ? -4.846 -12.162 -6.187 1.00 94.81 73 TRP A O 1
ATOM 539 N N . ASP A 1 74 ? -6.379 -13.611 -6.944 1.00 96.38 74 ASP A N 1
ATOM 540 C CA . ASP A 1 74 ? -6.100 -13.413 -8.370 1.00 96.38 74 ASP A CA 1
ATOM 541 C C . ASP A 1 74 ? -6.398 -11.991 -8.864 1.00 96.38 74 ASP A C 1
ATOM 543 O O . ASP A 1 74 ? -5.919 -11.625 -9.936 1.00 96.38 74 ASP A O 1
ATOM 547 N N . ILE A 1 75 ? -7.151 -11.188 -8.103 1.00 94.38 75 ILE A N 1
ATOM 548 C CA . ILE A 1 75 ? -7.443 -9.782 -8.433 1.00 94.38 75 ILE A CA 1
ATOM 549 C C . ILE A 1 75 ? -6.615 -8.782 -7.617 1.00 94.38 75 ILE A C 1
ATOM 551 O O . ILE A 1 75 ? -6.750 -7.581 -7.819 1.00 94.38 75 ILE A O 1
ATOM 555 N N . VAL A 1 76 ? -5.779 -9.255 -6.689 1.00 95.56 76 VAL A N 1
ATOM 556 C CA . VAL A 1 76 ? -4.965 -8.399 -5.817 1.00 95.56 76 VAL A CA 1
ATOM 557 C C . VAL A 1 76 ? -3.695 -7.986 -6.574 1.00 95.56 76 VAL A C 1
ATOM 559 O O . VAL A 1 76 ? -2.894 -8.861 -6.919 1.00 95.56 76 VAL A O 1
ATOM 562 N N . PRO A 1 77 ? -3.469 -6.685 -6.848 1.00 97.25 77 PRO A N 1
ATOM 563 C CA . PRO A 1 77 ? -2.287 -6.231 -7.575 1.00 97.25 77 PRO A CA 1
ATOM 564 C C . PRO A 1 77 ? -1.055 -6.047 -6.678 1.00 97.25 77 PRO A C 1
ATOM 566 O O . PRO A 1 77 ? 0.058 -6.002 -7.197 1.00 97.25 77 PRO A O 1
ATOM 569 N N . GLY A 1 78 ? -1.210 -5.957 -5.353 1.00 97.25 78 GLY A N 1
ATOM 570 C CA . GLY A 1 78 ? -0.089 -5.790 -4.427 1.00 97.25 78 GLY A CA 1
ATOM 571 C C . GLY A 1 78 ? -0.336 -6.402 -3.052 1.00 97.25 78 GLY A C 1
ATOM 572 O O . GLY A 1 78 ? -1.471 -6.476 -2.585 1.00 97.25 78 GLY A O 1
ATOM 573 N N . VAL A 1 79 ? 0.733 -6.906 -2.435 1.00 96.31 79 VAL A N 1
ATOM 574 C CA . VAL A 1 79 ? 0.682 -7.591 -1.137 1.00 96.31 79 VAL A CA 1
ATOM 575 C C . VAL A 1 79 ? 2.047 -7.545 -0.450 1.00 96.31 79 VAL A C 1
ATOM 577 O O . VAL A 1 79 ? 3.090 -7.694 -1.094 1.00 96.31 79 VAL A O 1
ATOM 580 N N . TYR A 1 80 ? 2.058 -7.454 0.875 1.00 95.75 80 TYR A N 1
ATOM 581 C CA . TYR A 1 80 ? 3.195 -7.887 1.681 1.00 95.75 80 TYR A CA 1
ATOM 582 C C . TYR A 1 80 ? 2.979 -9.319 2.196 1.00 95.75 80 TYR A C 1
ATOM 584 O O . TYR A 1 80 ? 1.977 -9.617 2.847 1.00 95.75 80 TYR A O 1
ATOM 592 N N . LEU A 1 81 ? 3.940 -10.208 1.924 1.00 94.75 81 LEU A N 1
ATOM 593 C CA . LEU A 1 81 ? 3.987 -11.616 2.335 1.00 94.75 81 LEU A CA 1
ATOM 594 C C . LEU A 1 81 ? 5.005 -11.801 3.480 1.00 94.75 81 LEU A C 1
ATOM 596 O O . LEU A 1 81 ? 6.202 -11.981 3.207 1.00 94.75 81 LEU A O 1
ATOM 600 N N . PRO A 1 82 ? 4.583 -11.815 4.761 1.00 90.19 82 PRO A N 1
ATOM 601 C CA . PRO A 1 82 ? 5.504 -11.848 5.898 1.00 90.19 82 PRO A CA 1
ATOM 602 C C . PRO A 1 82 ? 6.421 -13.067 5.932 1.00 90.19 82 PRO A C 1
ATOM 604 O O . PRO A 1 82 ? 7.620 -12.931 6.169 1.00 90.19 82 PRO A O 1
ATOM 607 N N . ASN A 1 83 ? 5.882 -14.252 5.632 1.00 89.75 83 ASN A N 1
ATOM 608 C CA . ASN A 1 83 ? 6.633 -15.510 5.676 1.00 89.75 83 ASN A CA 1
ATOM 609 C C . ASN A 1 83 ? 7.785 -15.560 4.670 1.00 89.75 83 ASN A C 1
ATOM 611 O O . ASN A 1 83 ? 8.769 -16.262 4.885 1.00 89.75 83 ASN A O 1
ATOM 615 N N . ARG A 1 84 ? 7.673 -14.797 3.578 1.00 93.44 84 ARG A N 1
ATOM 616 C CA . ARG A 1 84 ? 8.707 -14.682 2.542 1.00 93.44 84 ARG A CA 1
ATOM 617 C C . ARG A 1 84 ? 9.516 -13.395 2.671 1.00 93.44 84 ARG A C 1
ATOM 619 O O . ARG A 1 84 ? 10.498 -13.235 1.954 1.00 93.44 84 ARG A O 1
ATOM 626 N N . LYS A 1 85 ? 9.096 -12.475 3.550 1.00 95.81 85 LYS A N 1
ATOM 627 C CA . LYS A 1 85 ? 9.564 -11.082 3.625 1.00 95.81 85 LYS A CA 1
ATOM 628 C C . LYS A 1 85 ? 9.540 -10.392 2.256 1.00 95.81 85 LYS A C 1
ATOM 630 O O . LYS A 1 85 ? 10.463 -9.663 1.900 1.00 95.81 85 LYS A O 1
ATOM 635 N N . GLN A 1 86 ? 8.496 -10.646 1.475 1.00 97.94 86 GLN A N 1
ATOM 636 C CA . GLN A 1 86 ? 8.371 -10.131 0.114 1.00 97.94 86 GLN A CA 1
ATOM 637 C C . GLN A 1 86 ? 7.248 -9.112 0.039 1.00 97.94 86 GLN A C 1
ATOM 639 O O . GLN A 1 86 ? 6.125 -9.402 0.428 1.00 97.94 86 GLN A O 1
ATOM 644 N N . VAL A 1 87 ? 7.551 -7.941 -0.499 1.00 98.12 87 VAL A N 1
ATOM 645 C CA . VAL A 1 87 ? 6.554 -7.055 -1.094 1.00 98.12 87 VAL A CA 1
ATOM 646 C C . VAL A 1 87 ? 6.394 -7.529 -2.527 1.00 98.12 87 VAL A C 1
ATOM 648 O O . VAL A 1 87 ? 7.392 -7.620 -3.236 1.00 98.12 87 VAL A O 1
ATOM 651 N N . VAL A 1 88 ? 5.189 -7.874 -2.953 1.00 98.50 88 VAL A N 1
ATOM 652 C CA . VAL A 1 88 ? 4.912 -8.297 -4.326 1.00 98.50 88 VAL A CA 1
ATOM 653 C C . VAL A 1 88 ? 3.995 -7.263 -4.950 1.00 98.50 88 VAL A C 1
ATOM 655 O O . VAL A 1 88 ? 2.965 -6.937 -4.368 1.00 98.50 88 VAL A O 1
ATOM 658 N N . VAL A 1 89 ? 4.362 -6.760 -6.124 1.00 98.50 89 VAL A N 1
ATOM 659 C CA . VAL A 1 89 ? 3.508 -5.878 -6.926 1.00 98.50 89 VAL A CA 1
ATOM 660 C C . VAL A 1 89 ? 3.412 -6.386 -8.353 1.00 98.50 89 VAL A C 1
ATOM 662 O O . VAL A 1 89 ? 4.388 -6.880 -8.924 1.00 98.50 89 VAL A O 1
ATOM 665 N N . ALA A 1 90 ? 2.225 -6.266 -8.925 1.00 98.44 90 ALA A N 1
ATOM 666 C CA . ALA A 1 90 ? 1.943 -6.640 -10.292 1.00 98.44 90 ALA A CA 1
ATOM 667 C C . ALA A 1 90 ? 1.921 -5.402 -11.187 1.00 98.44 90 ALA A C 1
ATOM 669 O O . ALA A 1 90 ? 1.281 -4.400 -10.878 1.00 98.44 90 ALA A O 1
ATOM 670 N N . THR A 1 91 ? 2.619 -5.469 -12.312 1.00 98.56 91 THR A N 1
ATOM 671 C CA . THR A 1 91 ? 2.541 -4.459 -13.369 1.00 98.56 91 THR A CA 1
ATOM 672 C C . THR A 1 91 ? 1.369 -4.749 -14.307 1.00 98.56 91 THR A C 1
ATOM 674 O O . THR A 1 91 ? 0.887 -5.884 -14.418 1.00 98.56 91 THR A O 1
ATOM 677 N N . LEU A 1 92 ? 0.974 -3.733 -15.069 1.00 98.06 92 LEU A N 1
ATOM 678 C CA . LEU A 1 92 ? 0.023 -3.819 -16.174 1.00 98.06 92 LEU A CA 1
ATOM 679 C C . LEU A 1 92 ? 0.712 -3.510 -17.510 1.00 98.06 92 LEU A C 1
ATOM 681 O O . LEU A 1 92 ? 1.734 -2.812 -17.535 1.00 98.06 92 LEU A O 1
ATOM 685 N N . PRO A 1 93 ? 0.183 -4.036 -18.630 1.00 96.81 93 PRO A N 1
ATOM 686 C CA . PRO A 1 93 ? 0.673 -3.664 -19.948 1.00 96.81 93 PRO A CA 1
ATOM 687 C C . PRO A 1 93 ? 0.361 -2.193 -20.244 1.00 96.81 93 PRO A C 1
ATOM 689 O O . PRO A 1 93 ? -0.681 -1.668 -19.855 1.00 96.81 93 PRO A O 1
ATOM 692 N N . MET A 1 94 ? 1.254 -1.543 -20.982 1.00 94.50 94 MET A N 1
ATOM 693 C CA . MET A 1 94 ? 1.003 -0.254 -21.624 1.00 94.50 94 MET A CA 1
ATOM 694 C C . MET A 1 94 ? 1.621 -0.252 -23.028 1.00 94.50 94 MET A C 1
ATOM 696 O O . MET A 1 94 ? 2.512 -1.066 -23.292 1.00 94.50 94 MET A O 1
ATOM 700 N N . PRO A 1 95 ? 1.196 0.642 -23.938 1.00 93.81 95 PRO A N 1
ATOM 701 C CA . PRO A 1 95 ? 1.862 0.787 -25.227 1.00 93.81 95 PRO A CA 1
ATOM 702 C C . PRO A 1 95 ? 3.375 0.967 -25.042 1.00 93.81 95 PRO A C 1
ATOM 704 O O . PRO A 1 95 ? 3.815 1.868 -24.331 1.00 93.81 95 PRO A O 1
ATOM 707 N N . GLY A 1 96 ? 4.164 0.074 -25.643 1.00 89.69 96 GLY A N 1
ATOM 708 C CA . GLY A 1 96 ? 5.627 0.117 -25.579 1.00 89.69 96 GLY A CA 1
ATOM 709 C C . GLY A 1 96 ? 6.266 -0.389 -24.279 1.00 89.69 96 GLY A C 1
ATOM 710 O O . GLY A 1 96 ? 7.481 -0.267 -24.143 1.00 89.69 96 GLY A O 1
ATOM 711 N N . GLY A 1 97 ? 5.515 -0.967 -23.332 1.00 94.62 97 GLY A N 1
ATOM 712 C CA . GLY A 1 97 ? 6.132 -1.528 -22.128 1.00 94.62 97 GLY A CA 1
ATOM 713 C C . GLY A 1 97 ? 5.176 -1.933 -21.010 1.00 94.62 97 GLY A C 1
ATOM 714 O O . GLY A 1 97 ? 4.101 -2.499 -21.226 1.00 94.62 97 GLY A O 1
ATOM 715 N N . ARG A 1 98 ? 5.614 -1.670 -19.779 1.00 97.62 98 ARG A N 1
ATOM 716 C CA . ARG A 1 98 ? 4.938 -2.039 -18.532 1.00 97.62 98 ARG A CA 1
ATOM 717 C C . ARG A 1 98 ? 4.839 -0.814 -17.632 1.00 97.62 98 ARG A C 1
ATOM 719 O O . ARG A 1 98 ? 5.671 0.086 -17.711 1.00 97.62 98 ARG A O 1
ATOM 726 N N . ARG A 1 99 ? 3.843 -0.797 -16.753 1.00 97.56 99 ARG A N 1
ATOM 727 C CA . ARG A 1 99 ? 3.673 0.233 -15.719 1.00 97.56 99 ARG A CA 1
ATOM 728 C C . ARG A 1 99 ? 3.107 -0.363 -14.445 1.00 97.56 99 ARG A C 1
ATOM 730 O O . ARG A 1 99 ? 2.501 -1.433 -14.475 1.00 97.56 99 ARG A O 1
ATOM 737 N N . LEU A 1 100 ? 3.262 0.351 -13.336 1.00 96.81 100 LEU A N 1
ATOM 738 C CA . LEU A 1 100 ? 2.440 0.087 -12.160 1.00 96.81 100 LEU A CA 1
ATOM 739 C C . LEU A 1 100 ? 0.974 0.470 -12.451 1.00 96.81 100 LEU A C 1
ATOM 741 O O . LEU A 1 100 ? 0.738 1.431 -13.199 1.00 96.81 100 LEU A O 1
ATOM 745 N N . PRO A 1 101 ? 0.001 -0.262 -11.882 1.00 96.62 101 PRO A N 1
ATOM 746 C CA . PRO A 1 101 ? -1.367 0.219 -11.784 1.00 96.62 101 PRO A CA 1
ATOM 747 C C . PRO A 1 101 ? -1.385 1.569 -11.062 1.00 96.62 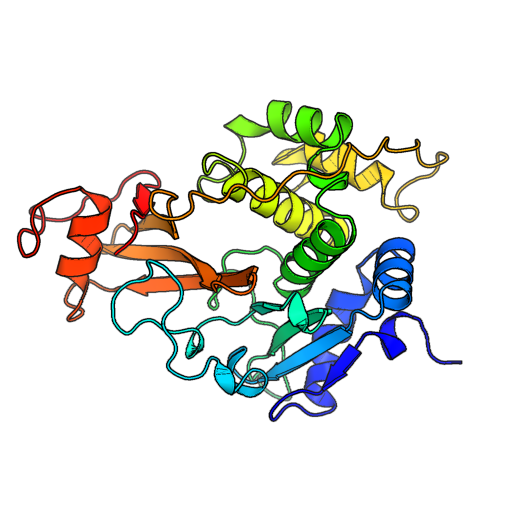101 PRO A C 1
ATOM 749 O O . PRO A 1 101 ? -0.609 1.797 -10.126 1.00 96.62 101 PRO A O 1
ATOM 752 N N . VAL A 1 102 ? -2.228 2.480 -11.537 1.00 95.25 102 VAL A N 1
ATOM 753 C CA . VAL A 1 102 ? -2.494 3.743 -10.837 1.00 95.25 102 VAL A CA 1
ATOM 754 C C . VAL A 1 102 ? -3.692 3.572 -9.905 1.00 95.25 102 VAL A C 1
ATOM 756 O O . VAL A 1 102 ? -4.456 2.616 -10.032 1.00 95.25 102 VAL A O 1
ATOM 759 N N . ARG A 1 103 ? -3.886 4.513 -8.972 1.00 93.69 103 ARG A N 1
ATOM 760 C CA . ARG A 1 103 ? -5.079 4.540 -8.111 1.00 93.69 103 ARG A CA 1
ATOM 761 C C . ARG A 1 103 ? -6.351 4.368 -8.953 1.00 93.69 103 ARG A C 1
ATOM 763 O O . ARG A 1 103 ? -6.536 5.084 -9.934 1.00 93.69 103 ARG A O 1
ATOM 770 N N . GLY A 1 104 ? -7.219 3.444 -8.545 1.00 91.62 104 GLY A N 1
ATOM 771 C CA . GLY A 1 104 ? -8.435 3.076 -9.278 1.00 91.62 104 GLY A CA 1
ATOM 772 C C . GLY A 1 104 ? -8.286 1.813 -10.132 1.00 91.62 104 GLY A C 1
ATOM 773 O O . GLY A 1 104 ? -9.282 1.187 -10.479 1.00 91.62 104 GLY A O 1
ATOM 77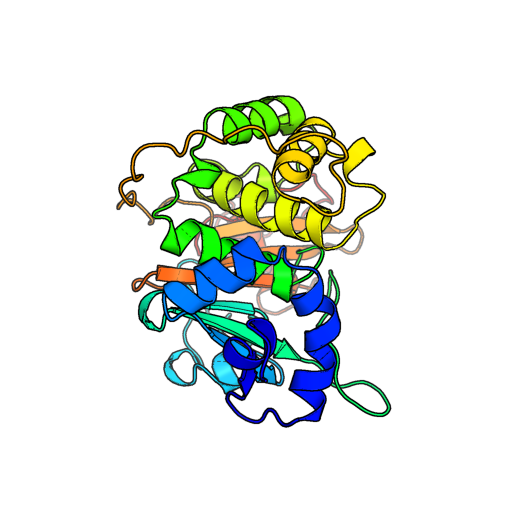4 N N . GLU A 1 105 ? -7.062 1.370 -10.428 1.00 94.12 105 GLU A N 1
ATOM 775 C CA . GLU A 1 105 ? -6.806 0.161 -11.218 1.00 94.12 105 GLU A CA 1
ATOM 776 C C . GLU A 1 105 ? -6.534 -1.043 -10.315 1.00 94.12 105 GLU A C 1
ATOM 778 O O . GLU A 1 105 ? -5.418 -1.554 -10.213 1.00 94.12 105 GLU A O 1
ATOM 783 N N . GLY A 1 106 ? -7.580 -1.486 -9.621 1.00 90.56 106 GLY A N 1
ATOM 784 C CA . GLY A 1 106 ? -7.513 -2.648 -8.736 1.00 90.56 106 GLY A CA 1
ATOM 785 C C . GLY A 1 106 ? -6.954 -2.354 -7.344 1.00 90.56 106 GLY A C 1
ATOM 786 O O . GLY A 1 106 ? -6.885 -3.270 -6.537 1.00 90.56 106 GLY A O 1
ATOM 787 N N . HIS A 1 107 ? -6.594 -1.109 -7.016 1.00 93.25 107 HIS A N 1
ATOM 788 C CA . HIS A 1 107 ? -6.252 -0.682 -5.652 1.00 93.25 107 HIS A CA 1
ATOM 789 C C . HIS A 1 107 ? -6.609 0.796 -5.405 1.00 93.25 107 HIS A C 1
ATOM 791 O O . HIS A 1 107 ? -6.691 1.596 -6.340 1.00 93.25 107 HIS A O 1
ATOM 797 N N . GLY A 1 108 ? -6.787 1.169 -4.132 1.00 91.06 108 GLY A N 1
ATOM 798 C CA . GLY A 1 108 ? -7.101 2.544 -3.708 1.00 91.06 108 GLY A CA 1
ATOM 799 C C . GLY A 1 108 ? -5.885 3.417 -3.359 1.00 91.06 108 GLY A C 1
ATOM 800 O O . GLY A 1 108 ? -6.009 4.634 -3.237 1.00 91.06 108 GLY A O 1
ATOM 801 N N . SER A 1 109 ? -4.700 2.823 -3.211 1.00 95.00 109 SER A N 1
ATOM 802 C CA . SER A 1 109 ? -3.502 3.523 -2.726 1.00 95.00 109 SER A CA 1
ATOM 803 C C . SER A 1 109 ? -2.970 4.586 -3.696 1.00 95.00 109 SER A C 1
ATOM 805 O O . SER A 1 109 ? -3.092 4.437 -4.911 1.00 95.00 109 SER A O 1
ATOM 807 N N . PHE A 1 110 ? -2.324 5.636 -3.178 1.00 96.94 110 PHE A N 1
ATOM 808 C CA . PHE A 1 110 ? -1.671 6.694 -3.972 1.00 96.94 110 PHE A CA 1
ATOM 809 C C . PHE A 1 110 ? -0.607 6.124 -4.916 1.00 96.94 110 PHE A C 1
ATOM 811 O O . PHE A 1 110 ? -0.545 6.470 -6.094 1.00 96.94 110 PHE A O 1
ATOM 818 N N . ASN A 1 111 ? 0.213 5.212 -4.395 1.00 97.94 111 ASN A N 1
ATOM 819 C CA . ASN A 1 111 ? 1.175 4.441 -5.164 1.00 97.94 111 ASN A CA 1
ATOM 820 C C . ASN A 1 111 ? 1.256 3.032 -4.574 1.00 97.94 111 ASN A C 1
ATOM 822 O O . ASN A 1 111 ? 1.655 2.874 -3.419 1.00 97.94 111 ASN A O 1
ATOM 826 N N . LEU A 1 112 ? 0.893 2.023 -5.370 1.00 97.88 112 LEU A N 1
ATOM 827 C CA . LEU A 1 112 ? 0.822 0.627 -4.935 1.00 97.88 112 LEU A CA 1
ATOM 828 C C . LEU A 1 112 ? 2.131 0.133 -4.310 1.00 97.88 112 LEU A C 1
ATOM 830 O O . LEU A 1 112 ? 2.133 -0.431 -3.221 1.00 97.88 112 LEU A O 1
ATOM 834 N N . LEU A 1 113 ? 3.261 0.373 -4.982 1.00 98.19 113 LEU A N 1
ATOM 835 C CA . LEU A 1 113 ? 4.558 -0.113 -4.522 1.00 98.19 113 LEU A CA 1
ATOM 836 C C . LEU A 1 113 ? 4.955 0.528 -3.200 1.00 98.19 113 LEU A C 1
ATOM 838 O O . LEU A 1 113 ? 5.380 -0.185 -2.290 1.00 98.19 113 LEU A O 1
ATOM 842 N N . LEU A 1 114 ? 4.828 1.850 -3.084 1.00 98.25 114 LEU A N 1
ATOM 843 C CA . LEU A 1 114 ? 5.185 2.549 -1.851 1.00 98.25 114 LEU A CA 1
ATOM 844 C C . LEU A 1 114 ? 4.303 2.091 -0.686 1.00 98.25 114 LEU A C 1
ATOM 846 O O . LEU A 1 114 ? 4.824 1.797 0.387 1.00 98.25 114 LEU A O 1
ATOM 850 N N . HIS A 1 115 ? 2.996 1.966 -0.918 1.00 98.00 115 HIS A N 1
ATOM 851 C CA . HIS A 1 115 ? 2.023 1.533 0.080 1.00 98.00 115 HIS A CA 1
ATOM 852 C C . HIS A 1 115 ? 2.353 0.130 0.620 1.00 98.00 115 HIS A C 1
ATOM 854 O O . HIS A 1 115 ? 2.615 -0.036 1.814 1.00 98.00 115 HIS A O 1
ATOM 860 N N . GLU A 1 116 ? 2.463 -0.869 -0.260 1.00 97.62 116 GLU A N 1
ATOM 861 C CA . GLU A 1 116 ? 2.763 -2.248 0.148 1.00 97.62 116 GLU A CA 1
ATOM 862 C C . GLU A 1 116 ? 4.164 -2.378 0.764 1.00 97.62 116 GLU A C 1
ATOM 864 O O . GLU A 1 116 ? 4.386 -3.136 1.716 1.00 97.62 116 GLU A O 1
ATOM 869 N N . THR A 1 117 ? 5.124 -1.580 0.285 1.00 97.62 117 THR A N 1
ATOM 870 C CA . THR A 1 117 ? 6.463 -1.544 0.882 1.00 97.62 117 THR A CA 1
ATOM 871 C C . THR A 1 117 ? 6.436 -1.013 2.309 1.00 97.62 117 THR A C 1
ATOM 873 O O . THR A 1 117 ? 7.151 -1.535 3.169 1.00 97.62 117 THR A O 1
ATOM 876 N N . MET A 1 118 ? 5.597 -0.020 2.597 1.00 96.50 118 MET A N 1
ATOM 877 C CA . MET A 1 118 ? 5.503 0.563 3.932 1.00 96.50 118 MET A CA 1
ATOM 878 C C . MET A 1 118 ? 4.740 -0.327 4.917 1.00 96.50 118 MET A C 1
ATOM 880 O O . MET A 1 118 ? 5.106 -0.346 6.096 1.00 96.50 118 MET A O 1
ATOM 884 N N . HIS A 1 119 ? 3.809 -1.170 4.453 1.00 94.69 119 HIS A N 1
ATOM 885 C CA . HIS A 1 119 ? 3.326 -2.298 5.258 1.00 94.69 119 HIS A CA 1
ATOM 886 C C . HIS A 1 119 ? 4.460 -3.252 5.638 1.00 94.69 119 HIS A C 1
ATOM 888 O O . HIS A 1 119 ? 4.622 -3.577 6.817 1.00 94.69 119 HIS A O 1
ATOM 894 N N . GLY A 1 120 ? 5.282 -3.663 4.668 1.00 94.00 120 GLY A N 1
ATOM 895 C CA . GLY A 1 120 ? 6.424 -4.539 4.928 1.00 94.00 120 GLY A CA 1
ATOM 896 C C . GLY A 1 120 ? 7.448 -3.924 5.884 1.00 94.00 120 GLY A C 1
ATOM 897 O O . GLY A 1 120 ? 7.927 -4.593 6.802 1.00 94.00 120 GLY A O 1
ATOM 898 N N . HIS A 1 121 ? 7.752 -2.637 5.712 1.00 94.44 121 HIS A N 1
ATOM 899 C CA . HIS A 1 121 ? 8.670 -1.889 6.567 1.00 94.44 121 HIS A CA 1
ATOM 900 C C . HIS A 1 121 ? 8.220 -1.882 8.032 1.00 94.44 121 HIS A C 1
ATOM 902 O O . HIS A 1 121 ? 8.996 -2.251 8.917 1.00 94.44 121 HIS A O 1
ATOM 908 N N . ASP A 1 122 ? 6.970 -1.501 8.295 1.00 92.25 122 ASP A N 1
ATOM 909 C CA . ASP A 1 122 ? 6.458 -1.421 9.661 1.00 92.25 122 ASP A CA 1
ATOM 910 C C . ASP A 1 122 ? 6.230 -2.806 10.284 1.00 92.25 122 ASP A C 1
ATOM 912 O O . ASP A 1 122 ? 6.578 -3.018 11.450 1.00 92.25 122 ASP A O 1
ATOM 916 N N . PHE A 1 123 ? 5.780 -3.793 9.500 1.00 90.81 123 PHE A N 1
ATOM 917 C CA . PHE A 1 123 ? 5.680 -5.177 9.965 1.00 90.81 123 PHE A CA 1
ATOM 918 C C . PHE A 1 123 ? 7.040 -5.720 10.425 1.00 90.81 123 PHE A C 1
ATOM 920 O O . PHE A 1 123 ? 7.151 -6.289 11.510 1.00 90.81 123 PHE A O 1
ATOM 927 N N . LEU A 1 124 ? 8.107 -5.499 9.649 1.00 91.31 124 LEU A N 1
ATOM 928 C CA . LEU A 1 124 ? 9.471 -5.924 10.003 1.00 91.31 124 LEU A CA 1
ATOM 929 C C . LEU A 1 124 ? 10.060 -5.156 11.192 1.00 91.31 124 LEU A C 1
ATOM 931 O O . LEU A 1 124 ? 11.052 -5.593 11.787 1.00 91.31 124 LEU A O 1
ATOM 935 N N . LYS A 1 125 ? 9.448 -4.028 11.554 1.00 89.38 125 LYS A N 1
ATOM 936 C CA . LYS A 1 125 ? 9.696 -3.301 12.798 1.00 89.38 125 LYS A CA 1
ATOM 937 C C . LYS A 1 125 ? 8.768 -3.738 13.927 1.00 89.38 125 LYS A C 1
ATOM 939 O O . LYS A 1 125 ? 8.797 -3.107 14.971 1.00 89.38 125 LYS A O 1
ATOM 944 N N . ASN A 1 126 ? 7.983 -4.805 13.780 1.00 87.38 126 ASN A N 1
ATOM 945 C CA . ASN A 1 126 ? 6.990 -5.255 14.762 1.00 87.38 126 ASN A CA 1
ATOM 946 C C . ASN A 1 126 ? 5.964 -4.166 15.128 1.00 87.38 126 ASN A C 1
ATOM 948 O O . ASN A 1 126 ? 5.592 -4.025 16.298 1.00 87.38 126 ASN A O 1
ATOM 952 N N . HIS A 1 127 ? 5.534 -3.382 14.135 1.00 88.19 127 HIS A N 1
ATOM 953 C CA . HIS A 1 127 ? 4.528 -2.326 14.277 1.00 88.19 127 HIS A CA 1
ATOM 954 C C . HIS A 1 127 ? 4.898 -1.205 15.256 1.00 88.19 127 HIS A C 1
ATOM 956 O O . HIS A 1 127 ? 4.036 -0.562 15.860 1.00 88.19 127 HIS A O 1
ATOM 962 N N . ARG A 1 128 ? 6.202 -0.977 15.445 1.00 86.19 128 ARG A N 1
ATOM 963 C CA . ARG A 1 128 ? 6.712 0.019 16.392 1.00 86.19 128 ARG A CA 1
ATOM 964 C C . ARG A 1 128 ? 6.579 1.455 15.882 1.00 86.19 128 ARG A C 1
ATOM 966 O O . ARG A 1 128 ? 6.448 2.359 16.702 1.00 86.19 128 ARG A O 1
ATOM 973 N N . LEU A 1 129 ? 6.590 1.678 14.562 1.00 87.00 129 LEU A N 1
ATOM 974 C CA . LEU A 1 129 ? 6.481 3.027 13.994 1.00 87.00 129 LEU A CA 1
ATOM 975 C C . LEU A 1 129 ? 5.032 3.482 13.876 1.00 87.00 129 LEU A C 1
ATOM 977 O O . LEU A 1 129 ? 4.732 4.595 14.298 1.00 87.00 129 LEU A O 1
ATOM 981 N N . LEU A 1 130 ? 4.119 2.622 13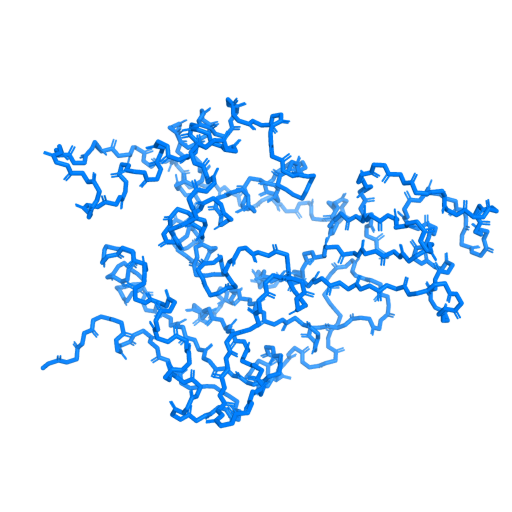.413 1.00 89.75 130 LEU A N 1
ATOM 982 C CA . LEU A 1 130 ? 2.689 2.952 13.467 1.00 89.75 130 LEU A CA 1
ATOM 983 C C . LEU A 1 130 ? 2.160 3.077 14.906 1.00 89.75 130 LEU A C 1
ATOM 985 O O . LEU A 1 130 ? 1.101 3.653 15.142 1.00 89.75 130 LEU A O 1
ATOM 989 N N . GLY A 1 131 ? 2.891 2.526 15.880 1.00 86.75 131 GLY A N 1
ATOM 990 C CA . GLY A 1 131 ? 2.601 2.664 17.303 1.00 86.75 131 GLY A CA 1
ATOM 991 C C . GLY A 1 131 ? 3.272 3.870 17.958 1.00 86.75 131 GLY A C 1
ATOM 992 O O . GLY A 1 131 ? 2.918 4.186 19.093 1.00 86.75 131 GLY A O 1
ATOM 993 N N . ALA A 1 132 ? 4.230 4.519 17.286 1.00 89.44 132 ALA A N 1
ATOM 994 C CA . ALA A 1 132 ? 4.997 5.625 17.847 1.00 89.44 132 ALA A CA 1
ATOM 995 C C . ALA A 1 132 ? 4.068 6.782 18.227 1.00 89.44 132 ALA A C 1
ATOM 997 O O . ALA A 1 132 ? 3.175 7.154 17.461 1.00 89.44 132 ALA A O 1
ATOM 998 N N . SER A 1 133 ? 4.305 7.386 19.392 1.00 90.38 133 SER A N 1
ATOM 999 C CA . SER A 1 133 ? 3.459 8.456 19.939 1.00 90.38 133 SER A CA 1
ATOM 1000 C C . SER A 1 133 ? 3.289 9.617 18.956 1.00 90.38 133 SER A C 1
ATOM 1002 O O . SER A 1 133 ? 2.170 10.080 18.751 1.00 90.38 133 SER A O 1
ATOM 1004 N N . LYS A 1 134 ? 4.368 10.021 18.270 1.00 92.06 134 LYS A N 1
ATOM 1005 C CA . LYS A 1 134 ? 4.337 11.068 17.235 1.00 92.06 134 LYS A CA 1
ATOM 1006 C C . LYS A 1 134 ? 3.437 10.702 16.051 1.00 92.06 134 LYS A C 1
ATOM 1008 O O . LYS A 1 134 ? 2.663 11.544 15.603 1.00 92.06 134 LYS A O 1
ATOM 1013 N N . PHE A 1 135 ? 3.496 9.458 15.568 1.00 94.69 135 PHE A N 1
ATOM 1014 C CA . PHE A 1 135 ? 2.630 9.009 14.473 1.00 94.69 135 PHE A CA 1
ATOM 1015 C C . PHE A 1 135 ? 1.165 8.953 14.914 1.00 94.69 135 PHE A C 1
ATOM 1017 O O . PHE A 1 135 ? 0.284 9.468 14.228 1.00 94.69 135 PHE A O 1
ATOM 1024 N N . VAL A 1 136 ? 0.899 8.373 16.087 1.00 94.12 136 VAL A N 1
ATOM 1025 C CA . VAL A 1 136 ? -0.456 8.266 16.643 1.00 94.12 136 VAL A CA 1
ATOM 1026 C C . VAL A 1 136 ? -1.054 9.649 16.900 1.00 94.12 136 VAL A C 1
ATOM 1028 O O . VAL A 1 136 ? -2.224 9.866 16.583 1.00 94.12 136 VAL A O 1
ATOM 1031 N N . ALA A 1 137 ? -0.268 10.599 17.413 1.00 95.44 137 ALA A N 1
ATOM 1032 C CA . ALA A 1 137 ? -0.698 11.980 17.615 1.00 95.44 137 ALA A CA 1
ATOM 1033 C C . ALA A 1 137 ? -1.018 12.670 16.280 1.00 95.44 137 ALA A C 1
ATOM 1035 O O . ALA A 1 137 ? -2.090 13.261 16.143 1.00 95.44 137 ALA A O 1
ATOM 1036 N N . ALA A 1 138 ? -0.144 12.528 15.277 1.00 96.69 138 ALA A N 1
ATOM 1037 C CA . ALA A 1 138 ? -0.375 13.060 13.937 1.00 96.69 138 ALA A CA 1
ATOM 1038 C C . ALA A 1 138 ? -1.656 12.491 13.308 1.00 96.69 138 ALA A C 1
ATOM 1040 O O . ALA A 1 138 ? -2.520 13.248 12.864 1.00 96.69 138 ALA A O 1
ATOM 1041 N N . ARG A 1 139 ? -1.832 11.164 13.352 1.00 96.75 139 ARG A N 1
ATOM 1042 C CA . ARG A 1 139 ? -3.050 10.499 12.876 1.00 96.75 139 ARG A CA 1
ATOM 1043 C C . ARG A 1 139 ? -4.290 10.969 13.627 1.00 96.75 139 ARG A C 1
ATOM 1045 O O . ARG A 1 139 ? -5.310 11.201 12.995 1.00 96.75 139 ARG A O 1
ATOM 1052 N N . THR A 1 140 ? -4.225 11.082 14.952 1.00 96.81 140 THR A N 1
ATOM 1053 C CA . THR A 1 140 ? -5.363 11.528 15.775 1.00 96.81 140 THR A CA 1
ATOM 1054 C C . THR A 1 140 ? -5.801 12.933 15.378 1.00 96.81 140 THR A C 1
ATOM 1056 O O . THR A 1 140 ? -6.991 13.179 15.203 1.00 96.81 140 THR A O 1
ATOM 1059 N N . ALA A 1 141 ? -4.845 13.836 15.172 1.00 98.00 141 ALA A N 1
ATOM 1060 C CA . ALA A 1 141 ? -5.127 15.213 14.792 1.00 98.00 141 ALA A CA 1
ATOM 1061 C C . ALA A 1 141 ? -5.703 15.350 13.369 1.00 98.00 141 ALA A C 1
ATOM 1063 O O . ALA A 1 141 ? -6.500 16.253 13.120 1.00 98.00 141 ALA A O 1
ATOM 1064 N N . ASP A 1 142 ? -5.343 14.450 12.449 1.00 98.31 142 ASP A N 1
ATOM 1065 C CA . ASP A 1 142 ? -5.895 14.419 11.089 1.00 98.31 142 ASP A CA 1
ATOM 1066 C C . ASP A 1 142 ? -7.052 13.423 10.909 1.00 98.31 142 ASP A C 1
ATOM 1068 O O . ASP A 1 142 ? -7.575 13.309 9.803 1.00 98.31 142 ASP A O 1
ATOM 1072 N N . PHE A 1 143 ? -7.499 12.730 11.965 1.00 95.62 143 PHE A N 1
ATOM 1073 C CA . PHE A 1 143 ? -8.415 11.586 11.853 1.00 95.62 143 PHE A CA 1
ATOM 1074 C C . PHE A 1 143 ? -9.701 11.922 11.085 1.00 95.62 143 PHE A C 1
ATOM 1076 O O . PHE A 1 143 ? -10.086 11.193 10.176 1.00 95.62 143 PHE A O 1
ATOM 1083 N N . ALA A 1 144 ? -10.316 13.071 11.382 1.00 94.38 144 ALA A N 1
ATOM 1084 C CA . ALA A 1 144 ? -11.541 13.529 10.720 1.00 94.38 144 ALA A CA 1
ATOM 1085 C C . ALA A 1 144 ? -11.367 13.862 9.222 1.00 94.38 144 ALA A C 1
ATOM 1087 O O . ALA A 1 144 ? -12.358 13.988 8.510 1.00 94.38 144 ALA A O 1
ATOM 1088 N N . LYS A 1 145 ? -10.125 14.009 8.740 1.00 95.69 145 LYS A N 1
ATOM 1089 C CA . LYS A 1 145 ? -9.778 14.284 7.333 1.00 95.69 145 LYS A CA 1
ATOM 1090 C C . LYS A 1 145 ? -9.357 13.029 6.566 1.00 95.69 145 LYS A C 1
ATOM 1092 O O . LYS A 1 145 ? -9.105 13.094 5.362 1.00 95.69 145 LYS A O 1
ATOM 1097 N N . LEU A 1 146 ? -9.188 11.908 7.263 1.00 92.62 146 LEU A N 1
ATOM 1098 C CA . LEU A 1 146 ? -8.859 10.630 6.646 1.00 92.62 146 LEU A CA 1
ATOM 1099 C C . LEU A 1 146 ? -10.036 10.125 5.804 1.00 92.62 146 LEU A C 1
ATOM 1101 O O . LEU A 1 146 ? -11.191 10.432 6.100 1.00 92.62 146 LEU A O 1
ATOM 1105 N N . GLY A 1 147 ? -9.741 9.323 4.781 1.00 87.56 147 GLY A N 1
ATOM 1106 C CA . GLY A 1 147 ? -10.771 8.565 4.086 1.00 87.56 147 GLY A CA 1
ATOM 1107 C C . GLY A 1 147 ? -11.370 7.498 5.003 1.00 87.56 147 GLY A C 1
ATOM 1108 O O . GLY A 1 147 ? -10.793 7.110 6.022 1.00 87.56 147 GLY A O 1
ATOM 1109 N N . SER A 1 148 ? -12.552 7.001 4.646 1.00 85.12 148 SER A N 1
ATOM 1110 C CA . SER A 1 148 ? -13.239 5.964 5.426 1.00 85.12 148 SER A CA 1
ATOM 1111 C C . SER A 1 148 ? -12.412 4.689 5.580 1.00 85.12 148 SER A C 1
ATOM 1113 O O . SER A 1 148 ? -12.481 4.023 6.613 1.00 85.12 148 SER A O 1
ATOM 1115 N N . TYR A 1 149 ? -11.608 4.366 4.567 1.00 84.00 149 TYR A N 1
ATOM 1116 C CA . TYR A 1 149 ? -10.744 3.197 4.568 1.00 84.00 149 TYR A CA 1
ATOM 1117 C C . TYR A 1 149 ? -9.643 3.311 5.635 1.00 84.00 149 TYR A C 1
ATOM 1119 O O . TYR A 1 149 ? -9.418 2.377 6.406 1.00 84.00 149 TYR A O 1
ATOM 1127 N N . GLU A 1 150 ? -9.031 4.484 5.775 1.00 90.88 150 GLU A N 1
ATOM 1128 C CA . GLU A 1 150 ? -8.022 4.779 6.795 1.00 90.88 150 GLU A CA 1
ATOM 1129 C C . GLU A 1 150 ? -8.629 4.984 8.199 1.00 90.88 150 GLU A C 1
ATOM 1131 O O . GLU A 1 150 ? -7.933 4.841 9.212 1.00 90.88 150 GLU A O 1
ATOM 1136 N N . GLN A 1 151 ? -9.931 5.283 8.292 1.00 89.50 151 GLN A N 1
ATOM 1137 C CA . GLN A 1 151 ? -10.669 5.421 9.557 1.00 89.50 151 GLN A CA 1
ATOM 1138 C C . GLN A 1 151 ? -11.145 4.090 10.159 1.00 89.50 151 GLN A C 1
ATOM 1140 O O . GLN A 1 151 ? -11.666 4.095 11.277 1.00 89.50 151 GLN A O 1
ATOM 1145 N N . GLN A 1 152 ? -10.955 2.956 9.473 1.00 85.12 152 GLN A N 1
ATOM 1146 C CA . GLN A 1 152 ? -11.377 1.644 9.971 1.00 85.12 152 GLN A CA 1
ATOM 1147 C C . GLN A 1 152 ? -10.920 1.389 11.418 1.00 85.12 152 GLN A C 1
ATOM 1149 O O . GLN A 1 152 ? -9.798 1.717 11.817 1.00 85.12 152 GLN A O 1
ATOM 1154 N N . ALA A 1 153 ? -11.802 0.774 12.206 1.00 78.44 153 ALA A N 1
ATOM 1155 C CA . ALA A 1 153 ? -11.550 0.505 13.615 1.00 78.44 153 ALA A CA 1
ATOM 1156 C C . ALA A 1 153 ? -10.388 -0.485 13.831 1.00 78.44 153 ALA A C 1
ATOM 1158 O O . ALA A 1 153 ? -10.106 -1.358 13.007 1.00 78.44 153 ALA A O 1
ATOM 1159 N N . GLY A 1 154 ? -9.751 -0.384 14.999 1.00 80.00 154 GLY A N 1
ATOM 1160 C CA . GLY A 1 154 ? -8.656 -1.268 15.398 1.00 80.00 154 GLY A CA 1
ATOM 1161 C C . GLY A 1 154 ? -7.366 -1.039 14.605 1.00 80.00 154 GLY A C 1
ATOM 1162 O O . GLY A 1 154 ? -7.077 0.068 14.154 1.00 80.00 154 GLY A O 1
ATOM 1163 N N . ASP A 1 155 ? -6.567 -2.099 14.459 1.00 82.81 155 ASP A N 1
ATOM 1164 C CA . ASP A 1 155 ? -5.264 -2.016 13.789 1.00 82.81 155 ASP A CA 1
ATOM 1165 C C . ASP A 1 155 ? -5.376 -1.831 12.266 1.00 82.81 155 ASP A C 1
ATOM 1167 O O . ASP A 1 155 ? -4.402 -1.402 11.655 1.00 82.81 155 ASP A O 1
ATOM 1171 N N . ALA A 1 156 ? -6.531 -2.129 11.654 1.00 82.94 156 ALA A N 1
ATOM 1172 C CA . ALA A 1 156 ? -6.720 -2.023 10.206 1.00 82.94 156 ALA A CA 1
ATOM 1173 C C . ALA A 1 156 ? -6.520 -0.578 9.735 1.00 82.94 156 ALA A C 1
ATOM 1175 O O . ALA A 1 156 ? -5.518 -0.288 9.089 1.00 82.94 156 ALA A O 1
ATOM 1176 N N . GLY A 1 157 ? -7.380 0.356 10.157 1.00 87.06 157 GLY A N 1
ATOM 1177 C CA . GLY A 1 157 ? -7.264 1.754 9.733 1.00 87.06 157 GLY A CA 1
ATOM 1178 C C . GLY A 1 157 ? -5.942 2.397 10.150 1.00 87.06 157 GLY A C 1
ATOM 1179 O O . GLY A 1 157 ? -5.402 3.223 9.421 1.00 87.06 157 GLY A O 1
ATOM 1180 N N . LEU A 1 158 ? -5.361 1.992 11.286 1.00 90.75 158 LEU A N 1
ATOM 1181 C CA . LEU A 1 158 ? -4.043 2.472 11.711 1.00 90.75 158 LEU A CA 1
ATOM 1182 C C . LEU A 1 158 ? -2.920 2.026 10.756 1.00 90.75 158 LEU A C 1
ATOM 1184 O O . LEU A 1 158 ? -2.087 2.852 10.383 1.00 90.75 158 LEU A O 1
ATOM 1188 N N . GLN A 1 159 ? -2.910 0.751 10.350 1.00 91.75 159 GLN A N 1
ATOM 1189 C CA . GLN A 1 159 ? -1.955 0.212 9.376 1.00 91.75 159 GLN A CA 1
ATOM 1190 C C . GLN A 1 159 ? -2.136 0.852 7.998 1.00 91.75 159 GLN A C 1
ATOM 1192 O O . GLN A 1 159 ? -1.139 1.246 7.395 1.00 91.75 159 GLN A O 1
ATOM 1197 N N . GLU A 1 160 ? -3.381 1.004 7.540 1.00 91.56 160 GLU A N 1
ATOM 1198 C CA . GLU A 1 160 ? -3.688 1.657 6.260 1.00 91.56 160 GLU A CA 1
ATOM 1199 C C . GLU A 1 160 ? -3.262 3.122 6.267 1.00 91.56 160 GLU A C 1
ATOM 1201 O O . GLU A 1 160 ? -2.589 3.579 5.349 1.00 91.56 160 GLU A O 1
ATOM 1206 N N . THR A 1 161 ? -3.559 3.852 7.349 1.00 96.12 161 THR A N 1
ATOM 1207 C CA . THR A 1 161 ? -3.120 5.248 7.482 1.00 96.12 161 THR A CA 1
ATOM 1208 C C . THR A 1 161 ? -1.601 5.340 7.403 1.00 96.12 161 THR A C 1
ATOM 1210 O O . THR A 1 161 ? -1.081 6.246 6.758 1.00 96.12 161 THR A O 1
ATOM 1213 N N . TYR A 1 162 ? -0.874 4.428 8.056 1.00 96.31 162 TYR A N 1
ATOM 1214 C CA . TYR A 1 162 ? 0.587 4.423 8.028 1.00 96.31 162 TYR A CA 1
ATOM 1215 C C . TYR A 1 162 ? 1.119 4.195 6.612 1.00 96.31 162 TYR A C 1
ATOM 1217 O O . TYR A 1 162 ? 1.906 5.007 6.126 1.00 96.31 162 TYR A O 1
ATOM 1225 N N . ALA A 1 163 ? 0.665 3.136 5.940 1.00 96.31 163 ALA A N 1
ATOM 1226 C CA . ALA A 1 163 ? 1.115 2.804 4.593 1.00 96.31 163 ALA A CA 1
ATOM 1227 C C . ALA A 1 163 ? 0.739 3.887 3.574 1.00 96.31 163 ALA A C 1
ATOM 1229 O O . ALA A 1 163 ? 1.590 4.325 2.799 1.00 96.31 163 ALA A O 1
ATOM 1230 N N . GLU A 1 164 ? -0.498 4.377 3.616 1.00 97.69 164 GLU A N 1
ATOM 1231 C CA . GLU A 1 164 ? -0.991 5.355 2.652 1.00 97.69 164 GLU A CA 1
ATOM 1232 C C . GLU A 1 164 ? -0.390 6.743 2.870 1.00 97.69 164 GLU A C 1
ATOM 1234 O O . GLU A 1 164 ? 0.048 7.381 1.914 1.00 97.69 164 GLU A O 1
ATOM 1239 N N . SER A 1 165 ? -0.294 7.221 4.115 1.00 97.81 165 SER A N 1
ATOM 1240 C CA . SER A 1 165 ? 0.332 8.525 4.369 1.00 97.81 165 SER A CA 1
ATOM 1241 C C . SER A 1 165 ? 1.826 8.522 4.031 1.00 97.81 165 SER A C 1
ATOM 1243 O O . SER A 1 165 ? 2.317 9.520 3.503 1.00 97.81 165 SER A O 1
ATOM 1245 N N . ALA A 1 166 ? 2.525 7.398 4.230 1.00 96.81 166 ALA A N 1
ATOM 1246 C CA . ALA A 1 166 ? 3.901 7.226 3.771 1.00 96.81 166 ALA A CA 1
ATOM 1247 C C . ALA A 1 166 ? 4.000 7.216 2.240 1.00 96.81 166 ALA A C 1
ATOM 1249 O O . ALA A 1 166 ? 4.851 7.898 1.671 1.00 96.81 166 ALA A O 1
ATOM 1250 N N . ALA A 1 167 ? 3.116 6.470 1.566 1.00 97.56 167 ALA A N 1
ATOM 1251 C CA . ALA A 1 167 ? 3.076 6.398 0.109 1.00 97.56 167 ALA A CA 1
ATOM 1252 C C . ALA A 1 167 ? 2.840 7.772 -0.519 1.00 97.56 167 ALA A C 1
ATOM 1254 O O . ALA A 1 167 ? 3.508 8.120 -1.490 1.00 97.56 167 ALA A O 1
ATOM 1255 N N . ARG A 1 168 ? 1.950 8.577 0.069 1.00 97.75 168 ARG A N 1
ATOM 1256 C CA . ARG A 1 168 ? 1.709 9.965 -0.339 1.00 97.75 168 ARG A CA 1
ATOM 1257 C C . ARG A 1 168 ? 2.922 10.857 -0.077 1.00 97.75 168 ARG A C 1
ATOM 1259 O O . ARG A 1 168 ? 3.317 11.614 -0.958 1.00 97.75 168 ARG A O 1
ATOM 1266 N N . ALA A 1 169 ? 3.543 10.755 1.099 1.00 96.06 169 ALA A N 1
ATOM 1267 C CA . ALA A 1 169 ? 4.679 11.602 1.464 1.00 96.06 169 ALA A CA 1
ATOM 1268 C C . ALA A 1 169 ? 5.909 11.336 0.584 1.00 96.06 169 ALA A C 1
ATOM 1270 O O . ALA A 1 169 ? 6.458 12.253 -0.029 1.00 96.06 169 ALA A O 1
ATOM 1271 N N . PHE A 1 170 ? 6.316 10.071 0.478 1.00 95.00 170 PHE A N 1
ATOM 1272 C CA . PHE A 1 170 ? 7.473 9.671 -0.323 1.00 95.00 170 PHE A CA 1
ATOM 1273 C C . PHE A 1 170 ? 7.175 9.757 -1.816 1.00 95.00 170 PHE A C 1
ATOM 1275 O O . PHE A 1 170 ? 8.036 10.175 -2.583 1.00 95.00 170 PHE A O 1
ATOM 1282 N N . GLY A 1 171 ? 5.928 9.483 -2.202 1.00 95.50 171 GLY A N 1
ATOM 1283 C CA . GLY A 1 171 ? 5.402 9.660 -3.552 1.00 95.50 171 GLY A CA 1
ATOM 1284 C C . GLY A 1 171 ? 5.255 11.117 -4.008 1.00 95.50 171 GLY A C 1
ATOM 1285 O O . GLY A 1 171 ? 4.797 11.358 -5.122 1.00 95.50 171 GLY A O 1
ATOM 1286 N N . ARG A 1 172 ? 5.617 12.086 -3.154 1.00 93.81 172 ARG A N 1
ATOM 1287 C CA . ARG A 1 172 ? 5.569 13.532 -3.428 1.00 93.81 172 ARG A CA 1
ATOM 1288 C C . ARG A 1 172 ? 4.175 14.048 -3.782 1.00 93.81 172 ARG A C 1
ATOM 1290 O O . ARG A 1 172 ? 4.036 14.944 -4.612 1.00 93.81 172 ARG A O 1
ATOM 1297 N N . ASP A 1 173 ? 3.149 13.522 -3.118 1.00 96.31 173 ASP A N 1
ATOM 1298 C CA . ASP A 1 173 ? 1.796 14.059 -3.216 1.00 96.31 173 ASP A CA 1
ATOM 1299 C C . ASP A 1 173 ? 1.757 15.508 -2.708 1.00 96.31 173 ASP A C 1
ATOM 1301 O O . ASP A 1 173 ? 1.820 15.776 -1.504 1.00 96.31 173 ASP A O 1
ATOM 1305 N N . THR A 1 174 ? 1.612 16.454 -3.634 1.00 95.56 174 THR A N 1
ATOM 1306 C CA . THR A 1 174 ? 1.554 17.891 -3.340 1.00 95.56 174 THR A CA 1
ATOM 1307 C C . THR A 1 174 ? 0.316 18.284 -2.537 1.00 95.56 174 THR A C 1
ATOM 1309 O O . THR A 1 174 ? 0.299 19.347 -1.917 1.00 95.56 174 THR A O 1
ATOM 1312 N N 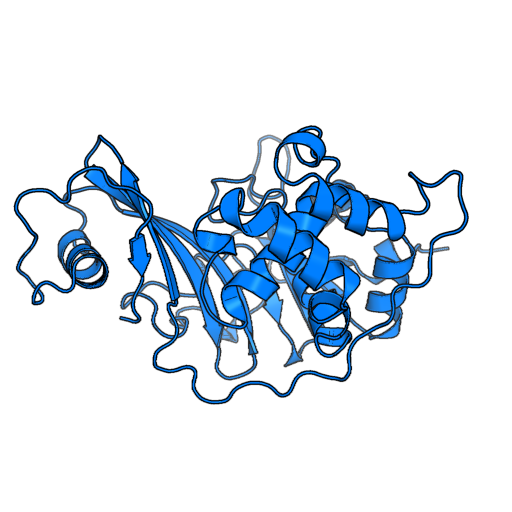. THR A 1 175 ? -0.707 17.429 -2.493 1.00 97.12 175 THR A N 1
ATOM 1313 C CA . THR A 1 175 ? -1.940 17.672 -1.739 1.00 97.12 175 THR A CA 1
ATOM 1314 C C . THR A 1 175 ? -1.854 17.201 -0.289 1.00 97.12 175 THR A C 1
ATOM 1316 O O . THR A 1 175 ? -2.660 17.639 0.535 1.00 97.12 175 THR A O 1
ATOM 1319 N N . LEU A 1 176 ? -0.884 16.345 0.064 1.00 96.81 176 LEU A N 1
ATOM 1320 C CA . LEU A 1 176 ? -0.768 15.773 1.409 1.00 96.81 176 LEU A CA 1
ATOM 1321 C C . LEU A 1 176 ? -0.675 16.843 2.516 1.00 96.81 176 LEU A C 1
ATOM 1323 O O . LEU A 1 176 ? -1.401 16.699 3.498 1.00 96.81 176 LEU A O 1
ATOM 1327 N N . PRO A 1 177 ? 0.118 17.929 2.391 1.00 96.12 177 PRO A N 1
ATOM 1328 C CA . PRO A 1 177 ? 0.187 18.962 3.428 1.00 96.12 177 PRO A CA 1
ATOM 1329 C C . PRO A 1 177 ? -1.142 19.679 3.687 1.00 96.12 177 PRO A C 1
ATOM 1331 O O . PRO A 1 177 ? -1.381 20.125 4.805 1.00 96.12 177 PRO A O 1
ATOM 1334 N N . ALA A 1 178 ? -2.011 19.784 2.678 1.00 97.19 178 ALA A N 1
ATOM 1335 C CA . ALA A 1 178 ? -3.341 20.368 2.834 1.00 97.19 178 ALA A CA 1
ATOM 1336 C C . ALA A 1 178 ? -4.352 19.337 3.363 1.00 97.19 178 ALA A C 1
ATOM 1338 O O . ALA A 1 178 ? -5.135 19.639 4.264 1.00 97.19 178 ALA A O 1
ATOM 1339 N N . ALA A 1 179 ? -4.310 18.114 2.828 1.00 97.12 179 ALA A N 1
ATOM 1340 C CA . ALA A 1 179 ? -5.235 17.045 3.183 1.00 97.12 179 ALA A CA 1
ATOM 1341 C C . ALA A 1 179 ? -4.989 16.525 4.607 1.00 97.12 179 ALA A C 1
ATOM 1343 O O . ALA A 1 179 ? -5.910 16.526 5.420 1.00 97.12 179 ALA A O 1
ATOM 1344 N N . TRP A 1 180 ? -3.755 16.118 4.925 1.00 98.06 180 TRP A N 1
ATOM 1345 C CA . TRP A 1 180 ? -3.344 15.541 6.212 1.00 98.06 180 TRP A CA 1
ATOM 1346 C C . TRP A 1 180 ? -2.092 16.260 6.757 1.00 98.06 180 TRP A C 1
ATOM 1348 O O . TRP A 1 180 ? -0.989 15.704 6.741 1.00 98.06 180 TRP A O 1
ATOM 1358 N N . PRO A 1 181 ? -2.223 17.523 7.205 1.00 97.56 181 PRO A N 1
ATOM 1359 C CA . PRO A 1 181 ? -1.090 18.374 7.578 1.00 97.56 181 PRO A CA 1
ATOM 1360 C C . PRO A 1 181 ? -0.193 17.811 8.685 1.00 97.56 181 PRO A C 1
ATOM 1362 O O . PRO A 1 181 ? 1.013 18.053 8.675 1.00 97.56 181 PRO A O 1
ATOM 1365 N N . GLN A 1 182 ? -0.743 17.097 9.666 1.00 97.62 182 GLN A N 1
ATOM 1366 C CA . GLN A 1 182 ? 0.040 16.549 10.775 1.00 97.62 182 GLN A CA 1
ATOM 1367 C C . GLN A 1 182 ? 0.756 15.265 10.358 1.00 97.62 182 GLN A C 1
ATOM 1369 O O . GLN A 1 182 ? 1.915 15.068 10.725 1.00 97.62 182 GLN A O 1
ATOM 1374 N N . LEU A 1 183 ? 0.123 14.429 9.531 1.00 96.94 183 LEU A N 1
ATOM 1375 C CA . LEU A 1 183 ? 0.797 13.285 8.911 1.00 96.94 183 LEU A CA 1
ATOM 1376 C C . LEU A 1 183 ? 1.897 13.740 7.940 1.00 96.94 183 LEU A C 1
ATOM 1378 O O . LEU A 1 183 ? 2.982 13.164 7.950 1.00 96.94 183 LEU A O 1
ATOM 1382 N N . ALA A 1 184 ? 1.680 14.811 7.171 1.00 95.38 184 ALA A N 1
ATOM 1383 C CA . ALA A 1 184 ? 2.711 15.410 6.321 1.00 95.38 184 ALA A CA 1
ATOM 1384 C C . ALA A 1 184 ? 3.944 15.833 7.138 1.00 95.38 184 ALA A C 1
ATOM 1386 O O . ALA A 1 184 ? 5.073 15.485 6.792 1.00 95.38 184 ALA A O 1
ATOM 1387 N N . LYS A 1 185 ? 3.726 16.523 8.268 1.00 93.00 185 LYS A N 1
ATOM 1388 C CA . LYS A 1 185 ? 4.797 16.914 9.198 1.00 93.00 185 LYS A CA 1
ATOM 1389 C C . LYS A 1 185 ? 5.523 15.711 9.787 1.00 93.00 185 LYS A C 1
ATOM 1391 O O . LYS A 1 185 ? 6.745 15.738 9.876 1.00 93.00 185 LYS A O 1
ATOM 1396 N N . PHE A 1 186 ? 4.796 14.659 10.167 1.00 92.38 186 PHE A N 1
ATOM 1397 C CA . PHE A 1 186 ? 5.406 13.431 10.673 1.00 92.38 186 PHE A CA 1
ATOM 1398 C C . PHE A 1 186 ? 6.372 12.819 9.651 1.00 92.38 186 PHE A C 1
ATOM 1400 O O . PHE A 1 186 ? 7.504 12.492 10.000 1.00 92.38 186 PHE A O 1
ATOM 1407 N N . TRP A 1 187 ? 5.959 12.697 8.387 1.00 91.88 187 TRP A N 1
ATOM 1408 C CA . TRP A 1 187 ? 6.804 12.098 7.352 1.00 91.88 187 TRP A CA 1
ATOM 1409 C C . TRP A 1 187 ? 7.978 12.977 6.939 1.00 91.88 187 TRP A C 1
ATOM 1411 O O . TRP A 1 187 ? 9.033 12.437 6.611 1.00 91.88 187 TRP A O 1
ATOM 1421 N N . ALA A 1 188 ? 7.846 14.302 7.043 1.00 87.81 188 ALA A N 1
ATOM 1422 C CA . ALA A 1 188 ? 8.965 15.217 6.846 1.00 87.81 188 ALA A CA 1
ATOM 1423 C C . ALA A 1 188 ? 10.118 14.950 7.834 1.00 87.81 188 ALA A C 1
ATOM 1425 O O . ALA A 1 188 ? 11.272 15.115 7.460 1.00 87.81 188 ALA A O 1
ATOM 1426 N N . LEU A 1 189 ? 9.843 14.448 9.050 1.00 82.56 189 LEU A N 1
ATOM 1427 C CA . LEU A 1 189 ? 10.887 14.043 10.011 1.00 82.56 189 LEU A CA 1
ATOM 1428 C C . LEU A 1 189 ? 11.735 12.860 9.516 1.00 82.56 189 LEU A C 1
ATOM 1430 O O . LEU A 1 189 ? 12.882 12.691 9.926 1.00 82.56 189 LEU A O 1
ATOM 1434 N N . LEU A 1 190 ? 11.148 12.013 8.671 1.00 74.75 190 LEU A N 1
ATOM 1435 C CA . LEU A 1 190 ? 11.748 10.788 8.150 1.00 74.75 190 LEU A CA 1
ATOM 1436 C C . LEU A 1 190 ? 12.278 10.947 6.729 1.00 74.75 190 LEU A C 1
ATOM 1438 O O . LEU A 1 190 ? 12.770 9.971 6.172 1.00 74.75 190 LEU A O 1
ATOM 1442 N N . ASP A 1 191 ? 12.198 12.129 6.132 1.00 69.81 191 ASP A N 1
ATOM 1443 C CA . ASP A 1 191 ? 12.739 12.371 4.805 1.00 69.81 191 ASP A CA 1
ATOM 1444 C C . ASP A 1 191 ? 13.923 13.346 4.866 1.00 69.81 191 ASP A C 1
ATOM 1446 O O . ASP A 1 191 ? 13.731 14.565 4.842 1.00 69.81 191 ASP A O 1
ATOM 1450 N N . PRO A 1 192 ? 15.168 12.835 4.911 1.00 56.38 192 PRO A N 1
ATOM 1451 C CA . PRO A 1 192 ? 16.351 13.685 4.960 1.00 56.38 192 PRO A CA 1
ATOM 1452 C C . PRO A 1 192 ? 16.504 14.560 3.706 1.00 56.38 192 PRO A C 1
ATOM 1454 O O . PRO A 1 192 ? 17.238 15.539 3.751 1.00 56.38 192 PRO A O 1
ATOM 1457 N N . GLY A 1 193 ? 15.806 14.253 2.602 1.00 56.31 193 GLY A N 1
ATOM 1458 C CA . GLY A 1 193 ? 15.781 15.090 1.399 1.00 56.31 193 GLY A CA 1
ATOM 1459 C C . GLY A 1 193 ? 14.912 16.349 1.518 1.00 56.31 193 GLY A C 1
ATOM 1460 O O . GLY A 1 193 ? 15.026 17.233 0.672 1.00 56.31 193 GLY A O 1
ATOM 1461 N N . GLN A 1 194 ? 14.060 16.453 2.546 1.00 51.31 194 GLN A N 1
ATOM 1462 C CA . GLN A 1 194 ? 13.231 17.637 2.827 1.00 51.31 194 GLN A CA 1
ATOM 1463 C C . GLN A 1 194 ? 13.643 18.399 4.095 1.00 51.31 194 GLN A C 1
ATOM 1465 O O . GLN A 1 194 ? 13.119 19.480 4.364 1.00 51.31 194 GLN A O 1
ATOM 1470 N N . LEU A 1 195 ? 14.596 17.877 4.864 1.00 43.59 195 LEU A N 1
ATOM 1471 C CA . LEU A 1 195 ? 15.050 18.472 6.115 1.00 43.59 195 LEU A CA 1
ATOM 1472 C C . LEU A 1 195 ? 16.357 19.255 5.922 1.00 43.59 195 LEU A C 1
ATOM 1474 O O . LEU A 1 195 ? 17.408 18.679 5.667 1.00 43.59 195 LEU A O 1
ATOM 1478 N N . GLN A 1 196 ? 16.307 20.574 6.137 1.00 42.44 196 GLN A N 1
ATOM 1479 C CA . GLN A 1 196 ? 17.495 21.389 6.453 1.00 42.44 196 GLN A CA 1
ATOM 1480 C C . GLN A 1 196 ? 17.887 21.302 7.945 1.00 42.44 196 GLN A C 1
ATOM 1482 O O . GLN A 1 196 ? 18.884 21.883 8.363 1.00 42.44 196 GLN A O 1
ATOM 1487 N N . LEU A 1 197 ? 17.103 20.589 8.758 1.00 39.66 197 LEU A N 1
ATOM 1488 C CA . LEU A 1 197 ? 17.285 20.439 10.201 1.00 39.66 197 LEU A CA 1
ATOM 1489 C C . LEU A 1 197 ? 17.572 18.970 10.526 1.00 39.66 197 LEU A C 1
ATOM 1491 O O . LEU A 1 197 ? 17.070 18.079 9.850 1.00 39.66 197 LEU A O 1
ATOM 1495 N N . ALA A 1 198 ? 18.386 18.695 11.546 1.00 45.59 198 ALA A N 1
ATOM 1496 C CA . ALA A 1 198 ? 18.671 17.320 11.950 1.00 45.59 198 ALA A CA 1
ATOM 1497 C C . ALA A 1 198 ? 17.352 16.558 12.214 1.00 45.59 198 ALA A C 1
ATOM 1499 O O . ALA A 1 198 ? 16.482 17.102 12.899 1.00 45.59 198 ALA A O 1
ATOM 1500 N N . PRO A 1 199 ? 17.173 15.333 11.681 1.00 54.97 199 PRO A N 1
ATOM 1501 C CA . PRO A 1 199 ? 15.950 14.576 11.901 1.00 54.97 199 PRO A CA 1
ATOM 1502 C C . PRO A 1 199 ? 15.760 14.353 13.401 1.00 54.97 199 PRO A C 1
ATOM 1504 O O . PRO A 1 199 ? 16.635 13.802 14.072 1.00 54.97 199 PRO A O 1
ATOM 1507 N N . GLU A 1 200 ? 14.622 14.794 13.940 1.00 59.59 200 GLU A N 1
ATOM 1508 C CA . GLU A 1 200 ? 14.263 14.456 15.311 1.00 59.59 200 GLU A CA 1
ATOM 1509 C C . GLU A 1 200 ? 14.141 12.938 15.449 1.00 59.59 200 GLU A C 1
ATOM 1511 O O . GLU A 1 200 ? 13.507 12.268 14.629 1.00 59.59 200 GLU A O 1
ATOM 1516 N N . THR A 1 201 ? 14.678 12.390 16.537 1.00 67.62 201 THR A N 1
ATOM 1517 C CA . THR A 1 201 ? 14.509 10.972 16.846 1.00 67.62 201 THR A CA 1
ATOM 1518 C C . THR A 1 201 ? 13.023 10.663 17.053 1.00 67.62 201 THR A C 1
ATOM 1520 O O . THR A 1 201 ? 12.340 11.285 17.875 1.00 67.62 201 THR A O 1
ATOM 1523 N N . ILE A 1 202 ? 12.504 9.697 16.295 1.00 75.75 202 ILE A N 1
ATOM 1524 C CA . ILE A 1 202 ? 11.176 9.126 16.527 1.00 75.75 202 ILE A CA 1
ATOM 1525 C C . ILE A 1 202 ? 11.335 7.981 17.516 1.00 75.75 202 ILE A C 1
ATOM 1527 O O . ILE A 1 202 ? 11.989 6.981 17.221 1.00 75.75 202 ILE A O 1
ATOM 1531 N N . GLU A 1 203 ? 10.728 8.130 18.690 1.00 80.56 203 GLU A N 1
ATOM 1532 C CA . GLU A 1 203 ? 10.682 7.062 19.679 1.00 80.56 203 GLU A CA 1
ATOM 1533 C C . GLU A 1 203 ? 9.736 5.954 19.200 1.00 80.56 203 GLU A C 1
ATOM 1535 O O . GLU A 1 203 ? 8.519 6.127 19.094 1.00 80.56 203 GLU A O 1
ATOM 1540 N N . GLU A 1 204 ? 10.320 4.809 18.860 1.00 80.31 204 GLU A N 1
ATOM 1541 C CA . GLU A 1 204 ? 9.589 3.607 18.482 1.00 80.31 204 GLU A CA 1
ATOM 1542 C C . GLU A 1 204 ? 8.825 3.031 19.685 1.00 80.31 204 GLU A C 1
ATOM 1544 O O . GLU A 1 204 ? 9.409 2.792 20.743 1.00 80.31 204 GLU A O 1
ATOM 1549 N N . ALA A 1 205 ? 7.540 2.721 19.504 1.00 78.25 205 ALA A N 1
ATOM 1550 C CA . ALA A 1 205 ? 6.725 2.084 20.538 1.00 78.25 205 ALA A CA 1
ATOM 1551 C C . ALA A 1 205 ? 7.237 0.675 20.903 1.00 78.25 205 ALA A C 1
ATOM 1553 O O . ALA A 1 205 ? 7.988 0.070 20.135 1.00 78.25 205 ALA A O 1
ATOM 1554 N N . PRO A 1 206 ? 6.830 0.088 22.045 1.00 72.75 206 PRO A N 1
ATOM 1555 C CA . PRO A 1 206 ? 7.039 -1.339 22.286 1.00 72.75 206 PRO A CA 1
ATOM 1556 C C . PRO A 1 206 ? 6.360 -2.198 21.197 1.00 72.75 206 PRO A C 1
ATOM 1558 O O . PRO A 1 206 ? 5.395 -1.750 20.571 1.00 72.75 206 PRO A O 1
ATOM 1561 N N . PRO A 1 207 ? 6.823 -3.444 20.960 1.00 76.44 207 PRO A N 1
ATOM 1562 C CA . PRO A 1 207 ? 6.221 -4.323 19.958 1.00 76.44 207 PRO A CA 1
ATOM 1563 C C . PRO A 1 207 ? 4.733 -4.545 20.247 1.00 76.44 207 PRO A C 1
ATOM 1565 O O . PRO A 1 207 ? 4.363 -4.938 21.358 1.00 76.44 207 PRO A O 1
ATOM 1568 N N . ARG A 1 208 ? 3.868 -4.339 19.250 1.00 74.12 208 ARG A N 1
ATOM 1569 C CA . ARG A 1 208 ? 2.433 -4.617 19.406 1.00 74.12 208 ARG A CA 1
ATOM 1570 C C . ARG A 1 208 ? 2.165 -6.115 19.254 1.00 74.12 208 ARG A C 1
ATOM 1572 O O . ARG A 1 208 ? 2.561 -6.731 18.265 1.00 74.12 208 ARG A O 1
ATOM 1579 N N . ARG A 1 209 ? 1.474 -6.723 20.230 1.00 60.59 209 ARG A N 1
ATOM 1580 C CA . ARG A 1 209 ? 0.998 -8.114 20.117 1.00 60.59 209 ARG A CA 1
ATOM 1581 C C . ARG A 1 209 ? -0.093 -8.196 19.051 1.00 60.59 209 ARG A C 1
ATOM 1583 O O . ARG A 1 209 ? -1.068 -7.457 19.098 1.00 60.59 209 ARG A O 1
ATOM 1590 N N . ARG A 1 210 ? 0.045 -9.156 18.138 1.00 55.59 210 ARG A N 1
ATOM 1591 C CA . ARG A 1 210 ? -0.946 -9.467 17.100 1.00 55.59 210 ARG A CA 1
ATOM 1592 C C . ARG A 1 210 ? -2.275 -9.871 17.759 1.00 55.59 210 ARG A C 1
ATOM 1594 O O . ARG A 1 210 ? -2.337 -10.910 18.419 1.00 55.59 210 ARG A O 1
ATOM 1601 N N . ILE A 1 211 ? -3.326 -9.064 17.603 1.00 48.94 211 ILE A N 1
ATOM 1602 C CA . ILE A 1 211 ? -4.653 -9.375 18.157 1.00 48.94 211 ILE A CA 1
ATOM 1603 C C . ILE A 1 211 ? -5.230 -10.595 17.416 1.00 48.94 211 ILE A C 1
ATOM 1605 O O . ILE A 1 211 ? -5.296 -10.624 16.185 1.00 48.94 211 ILE A O 1
ATOM 1609 N N . LYS A 1 212 ? -5.607 -11.636 18.175 1.00 42.12 212 LYS A N 1
ATOM 1610 C CA . LYS A 1 212 ? -6.042 -12.948 17.654 1.00 42.12 212 LYS A CA 1
ATOM 1611 C C . LYS A 1 212 ? -7.507 -12.992 17.188 1.00 42.12 212 LYS A C 1
ATOM 1613 O O . LYS A 1 212 ? -7.861 -13.887 16.426 1.00 42.12 212 LYS A O 1
ATOM 1618 N N . SER A 1 213 ? -8.371 -12.058 17.592 1.00 44.38 213 SER A N 1
ATOM 1619 C CA . SER A 1 213 ? -9.802 -12.108 17.250 1.00 44.38 213 SER A CA 1
ATOM 1620 C C . SER A 1 213 ? -10.103 -11.415 15.914 1.00 44.38 213 SER A C 1
ATOM 1622 O O . SER A 1 213 ? -10.634 -10.309 15.879 1.00 44.38 213 SER A O 1
ATOM 1624 N N . ARG A 1 214 ? -9.758 -12.069 14.799 1.00 56.28 214 ARG A N 1
ATOM 1625 C CA . ARG A 1 214 ? -9.942 -11.523 13.438 1.00 56.28 214 ARG A CA 1
ATOM 1626 C C . ARG A 1 214 ? -11.346 -11.719 12.848 1.00 56.28 214 ARG A C 1
ATOM 1628 O O . ARG A 1 214 ? -11.691 -11.040 11.893 1.00 56.28 214 ARG A O 1
ATOM 1635 N N . ARG A 1 215 ? -12.176 -12.624 13.389 1.00 53.09 215 ARG A N 1
ATOM 1636 C CA . ARG A 1 215 ? -13.448 -13.042 12.750 1.00 53.09 215 ARG A CA 1
ATOM 1637 C C . ARG A 1 215 ? -14.511 -11.943 12.604 1.00 53.09 215 ARG A C 1
ATOM 1639 O O . ARG A 1 215 ? -15.325 -12.059 11.702 1.00 53.09 215 ARG A O 1
ATOM 1646 N N . ALA A 1 216 ? -14.500 -10.905 13.440 1.00 57.94 216 ALA A N 1
ATOM 1647 C CA . ALA A 1 216 ? -15.497 -9.826 13.407 1.00 57.94 216 ALA A CA 1
ATOM 1648 C C . ALA A 1 216 ? -14.965 -8.506 12.818 1.00 57.94 216 ALA A C 1
ATOM 1650 O O . ALA A 1 216 ? -15.677 -7.505 12.807 1.00 57.94 216 ALA A O 1
ATOM 1651 N N . THR A 1 217 ? -13.708 -8.472 12.367 1.00 66.75 217 THR A N 1
ATOM 1652 C CA . THR A 1 217 ? -13.111 -7.249 11.822 1.00 66.75 217 THR A CA 1
ATOM 1653 C C . THR A 1 217 ? -13.643 -7.007 10.411 1.00 66.75 217 THR A C 1
ATOM 1655 O O . THR A 1 217 ? -13.614 -7.952 9.614 1.00 66.75 217 THR A O 1
ATOM 1658 N N . PRO A 1 218 ? -14.095 -5.780 10.088 1.00 73.75 218 PRO A N 1
ATOM 1659 C CA . PRO A 1 218 ? -14.407 -5.393 8.720 1.00 73.75 218 PRO A CA 1
ATOM 1660 C C . PRO A 1 218 ? -13.307 -5.795 7.742 1.00 73.75 218 PRO A C 1
ATOM 1662 O O . PRO A 1 218 ? -12.122 -5.761 8.081 1.00 73.75 218 PRO A O 1
ATOM 1665 N N . VAL A 1 219 ? -13.712 -6.191 6.541 1.00 82.19 219 VAL A N 1
ATOM 1666 C CA . VAL A 1 219 ? -12.788 -6.580 5.464 1.00 82.19 219 VAL A CA 1
ATOM 1667 C C . VAL A 1 219 ? -12.534 -5.441 4.488 1.00 82.19 219 VAL A C 1
ATOM 1669 O O . VAL A 1 219 ? -11.833 -5.634 3.505 1.00 82.19 219 VAL A O 1
ATOM 1672 N N . GLY A 1 220 ? -13.097 -4.260 4.740 1.00 85.31 220 GLY A N 1
ATOM 1673 C CA . GLY A 1 220 ? -12.923 -3.101 3.886 1.00 85.31 220 GLY A CA 1
ATOM 1674 C C . GLY A 1 220 ? -14.047 -2.084 4.006 1.00 85.31 220 GLY A C 1
ATOM 1675 O O . GLY A 1 220 ? -14.859 -2.118 4.939 1.00 85.31 220 GLY A O 1
ATOM 1676 N N . THR A 1 221 ? -14.105 -1.191 3.026 1.00 86.00 221 THR A N 1
ATOM 1677 C CA . THR A 1 221 ? -15.178 -0.209 2.862 1.00 86.00 221 THR A CA 1
ATOM 1678 C C . THR A 1 221 ? -15.855 -0.365 1.508 1.00 86.00 221 THR A C 1
ATOM 1680 O O . THR A 1 221 ? -15.322 -0.998 0.597 1.00 86.00 221 THR A O 1
ATOM 1683 N N . ALA A 1 222 ? -17.061 0.177 1.393 1.00 88.06 222 ALA A N 1
ATOM 1684 C CA . ALA A 1 222 ? -17.795 0.231 0.144 1.00 88.06 222 ALA A CA 1
ATOM 1685 C C . ALA A 1 222 ? -18.342 1.632 -0.111 1.00 88.06 222 ALA A C 1
ATOM 1687 O O . ALA A 1 222 ? -18.686 2.348 0.831 1.00 88.06 222 ALA A O 1
ATOM 1688 N N . GLN A 1 223 ? -18.476 1.996 -1.378 1.00 85.75 223 GLN A N 1
ATOM 1689 C CA . GLN A 1 223 ? -19.182 3.191 -1.810 1.00 85.75 223 GLN A CA 1
ATOM 1690 C C . GLN A 1 223 ? -20.172 2.828 -2.913 1.00 85.75 223 GLN A C 1
ATOM 1692 O O . GLN A 1 223 ? -19.843 2.097 -3.843 1.00 85.75 223 GLN A O 1
ATOM 1697 N N . VAL A 1 224 ? -21.393 3.346 -2.801 1.00 84.88 224 VAL A N 1
ATOM 1698 C CA . VAL A 1 224 ? -22.403 3.232 -3.854 1.00 84.88 224 VAL A CA 1
ATOM 1699 C C . VAL A 1 224 ? -22.362 4.503 -4.691 1.00 84.88 224 VAL A C 1
ATOM 1701 O O . VAL A 1 224 ? -22.529 5.605 -4.164 1.00 84.88 224 VAL A O 1
ATOM 1704 N N . HIS A 1 225 ? -22.129 4.358 -5.990 1.00 84.81 225 HIS A N 1
ATOM 1705 C CA . HIS A 1 225 ? -22.101 5.467 -6.936 1.00 84.81 225 HIS A CA 1
ATOM 1706 C C . HIS A 1 225 ? -23.503 5.800 -7.462 1.00 84.81 225 HIS A C 1
ATOM 1708 O O . HIS A 1 225 ? -24.454 5.035 -7.313 1.00 84.81 225 HIS A O 1
ATOM 1714 N N . HIS A 1 226 ? -23.633 6.958 -8.115 1.00 82.69 226 HIS A N 1
ATOM 1715 C CA . HIS A 1 226 ? -24.901 7.432 -8.684 1.00 82.69 226 HIS A CA 1
ATOM 1716 C C . HIS A 1 226 ? -25.499 6.504 -9.746 1.00 82.69 226 HIS A C 1
ATOM 1718 O O . HIS A 1 226 ? -26.716 6.462 -9.894 1.00 82.69 226 HIS A O 1
ATOM 1724 N N . ASP A 1 227 ? -24.664 5.749 -10.459 1.00 84.00 227 ASP A N 1
ATOM 1725 C CA . ASP A 1 227 ? -25.098 4.746 -11.437 1.00 84.00 227 ASP A CA 1
ATOM 1726 C C . ASP A 1 227 ? -25.529 3.418 -10.783 1.00 84.00 227 ASP A C 1
ATOM 1728 O O . ASP A 1 227 ? -25.823 2.446 -11.477 1.00 84.00 227 ASP A O 1
ATOM 1732 N N . GLY A 1 228 ? -25.551 3.365 -9.448 1.00 83.81 228 GLY A N 1
ATOM 1733 C CA . GLY A 1 228 ? -25.873 2.186 -8.656 1.00 83.81 228 GLY A CA 1
ATOM 1734 C C . GLY A 1 228 ? -24.726 1.184 -8.540 1.00 83.81 228 GLY A C 1
ATOM 1735 O O . GLY A 1 228 ? -24.911 0.146 -7.904 1.00 83.81 228 GLY A O 1
ATOM 1736 N N . SER A 1 229 ? -23.554 1.431 -9.131 1.00 88.69 229 SER A N 1
ATOM 1737 C CA . SER A 1 229 ? -22.403 0.547 -8.942 1.00 88.69 229 SER A CA 1
ATOM 1738 C C . SER A 1 229 ? -21.877 0.61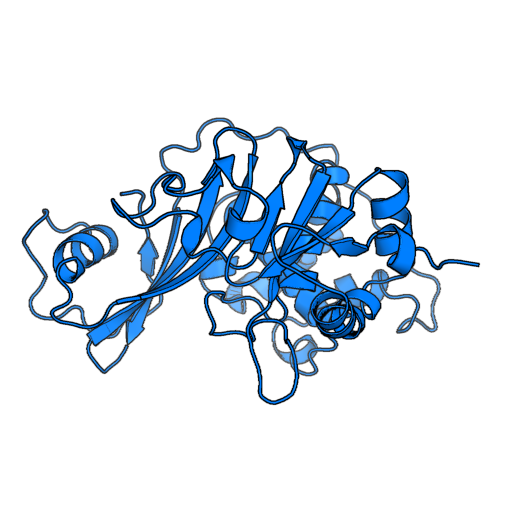0 -7.507 1.00 88.69 229 SER A C 1
ATOM 1740 O O . SER A 1 229 ? -21.945 1.643 -6.842 1.00 88.69 229 SER A O 1
ATOM 1742 N N . ILE A 1 230 ? -21.382 -0.527 -7.019 1.00 88.44 230 ILE A N 1
ATOM 1743 C CA . ILE A 1 230 ? -20.777 -0.662 -5.694 1.00 88.44 230 ILE A CA 1
ATOM 1744 C C . ILE A 1 230 ? -19.272 -0.792 -5.893 1.00 88.44 230 ILE A C 1
ATOM 1746 O O . ILE A 1 230 ? -18.809 -1.803 -6.420 1.00 88.44 230 ILE A O 1
ATOM 1750 N N . GLU A 1 231 ? -18.504 0.196 -5.461 1.00 90.06 231 GLU A N 1
ATOM 1751 C CA . GLU A 1 231 ? -17.059 0.070 -5.315 1.00 90.06 231 GLU A CA 1
ATOM 1752 C C . GLU A 1 231 ? -16.743 -0.514 -3.941 1.00 90.06 231 GLU A C 1
ATOM 1754 O O . GLU A 1 231 ? -17.209 -0.019 -2.919 1.00 90.06 231 GLU A O 1
ATOM 1759 N N . LEU A 1 232 ? -15.965 -1.589 -3.919 1.00 90.00 232 LEU A N 1
ATOM 1760 C CA . LEU A 1 232 ? -15.466 -2.251 -2.726 1.00 90.00 232 LEU A CA 1
ATOM 1761 C C . LEU A 1 232 ? -13.964 -2.004 -2.636 1.00 90.00 232 LEU A C 1
ATOM 1763 O O . LEU A 1 232 ? -13.223 -2.417 -3.527 1.00 90.00 232 LEU A O 1
ATOM 1767 N N . ASN A 1 233 ? -13.511 -1.388 -1.550 1.00 89.12 233 ASN A N 1
ATOM 1768 C CA . ASN A 1 233 ? -12.101 -1.318 -1.191 1.00 89.12 233 ASN A CA 1
ATOM 1769 C C . ASN A 1 233 ? -11.838 -2.364 -0.108 1.00 89.12 233 ASN A C 1
ATOM 1771 O O . ASN A 1 233 ? -12.206 -2.171 1.052 1.00 89.12 233 ASN A O 1
ATOM 1775 N N . LEU A 1 234 ? -11.286 -3.504 -0.514 1.00 88.19 234 LEU A N 1
ATOM 1776 C CA . LEU A 1 234 ? -11.165 -4.705 0.298 1.00 88.19 234 LEU A CA 1
ATOM 1777 C C . LEU A 1 234 ? -9.719 -4.951 0.721 1.00 88.19 234 LEU A C 1
ATOM 1779 O O . LEU A 1 234 ? -8.795 -4.997 -0.093 1.00 88.19 234 LEU A O 1
ATOM 1783 N N . ARG A 1 235 ? -9.552 -5.239 2.005 1.00 87.88 235 ARG A N 1
ATOM 1784 C CA . ARG A 1 235 ? -8.334 -5.781 2.587 1.00 87.88 235 ARG A CA 1
ATOM 1785 C C . ARG A 1 235 ? -8.318 -7.292 2.428 1.00 87.88 235 ARG A C 1
ATOM 1787 O O . ARG A 1 235 ? -9.151 -7.991 3.002 1.00 87.88 235 ARG A O 1
ATOM 1794 N N . ALA A 1 236 ? -7.362 -7.807 1.671 1.00 83.50 236 ALA A N 1
ATOM 1795 C CA . ALA A 1 236 ? -7.073 -9.227 1.579 1.00 83.50 236 ALA A CA 1
ATOM 1796 C C . ALA A 1 236 ? -6.156 -9.637 2.736 1.00 83.50 236 ALA A C 1
ATOM 1798 O O . ALA A 1 236 ? -5.065 -9.087 2.898 1.00 83.50 236 ALA A O 1
ATOM 1799 N N . ASP A 1 237 ? -6.565 -10.626 3.531 1.00 83.56 237 ASP A N 1
ATOM 1800 C CA . ASP A 1 237 ? -5.680 -11.238 4.518 1.00 83.56 237 ASP A CA 1
ATOM 1801 C C . ASP A 1 237 ? -5.738 -12.766 4.519 1.00 83.56 237 ASP A C 1
ATOM 1803 O O . ASP A 1 237 ? -6.782 -13.379 4.286 1.00 83.56 237 ASP A O 1
ATOM 1807 N N . ALA A 1 238 ? -4.585 -13.380 4.791 1.00 78.56 238 ALA A N 1
ATOM 1808 C CA . ALA A 1 238 ? -4.445 -14.821 4.970 1.00 78.56 238 ALA A CA 1
ATOM 1809 C C . ALA A 1 238 ? -4.041 -15.164 6.415 1.00 78.56 238 ALA A C 1
ATOM 1811 O O . ALA A 1 238 ? -3.496 -14.339 7.163 1.00 78.56 238 ALA A O 1
ATOM 1812 N N . GLY A 1 239 ? -4.301 -16.412 6.825 1.00 69.81 239 GLY A N 1
ATOM 1813 C CA . GLY A 1 239 ? -3.997 -16.905 8.178 1.00 69.81 239 GLY A CA 1
ATOM 1814 C C . GLY A 1 239 ? -2.512 -16.813 8.546 1.00 69.81 239 GLY A C 1
ATOM 1815 O O . GLY A 1 239 ? -2.155 -16.672 9.716 1.00 69.81 239 GLY A O 1
ATOM 1816 N N . ASP A 1 240 ? -1.652 -16.800 7.535 1.00 71.88 240 ASP A N 1
ATOM 1817 C CA . ASP A 1 240 ? -0.205 -16.721 7.658 1.00 71.88 240 ASP A CA 1
ATOM 1818 C C . ASP A 1 240 ? 0.305 -15.272 7.842 1.00 71.88 240 ASP A C 1
ATOM 1820 O O . ASP A 1 240 ? 1.415 -15.040 8.315 1.00 71.88 240 ASP A O 1
ATOM 1824 N N . GLY A 1 241 ? -0.562 -14.284 7.602 1.00 73.19 241 GLY A N 1
ATOM 1825 C CA . GLY A 1 241 ? -0.278 -12.864 7.742 1.00 73.19 241 GLY A CA 1
ATOM 1826 C C . GLY A 1 241 ? -0.038 -12.084 6.475 1.00 73.19 241 GLY A C 1
ATOM 1827 O O . GLY A 1 241 ? 0.222 -10.894 6.627 1.00 73.19 241 GLY A O 1
ATOM 1828 N N . ALA A 1 242 ? -0.164 -12.689 5.292 1.00 79.88 242 ALA A N 1
ATOM 1829 C CA . ALA A 1 242 ? -0.263 -11.919 4.058 1.00 79.88 242 ALA A CA 1
ATOM 1830 C C . ALA A 1 242 ? -1.325 -10.819 4.206 1.00 79.88 242 ALA A C 1
ATOM 1832 O O . ALA A 1 242 ? -2.412 -11.078 4.735 1.00 79.88 242 ALA A O 1
ATOM 1833 N N . ILE A 1 243 ? -0.975 -9.603 3.791 1.00 82.12 243 ILE A N 1
ATOM 1834 C CA . ILE A 1 243 ? -1.852 -8.429 3.776 1.00 82.12 243 ILE A CA 1
ATOM 1835 C C . ILE A 1 243 ? -1.693 -7.788 2.405 1.00 82.12 243 ILE A C 1
ATOM 1837 O O . ILE A 1 243 ? -0.572 -7.459 2.024 1.00 82.12 243 ILE A O 1
ATOM 1841 N N . GLY A 1 244 ? -2.793 -7.655 1.677 1.00 81.50 244 GLY A N 1
ATOM 1842 C CA . GLY A 1 244 ? -2.851 -6.946 0.404 1.00 81.50 244 GLY A CA 1
ATOM 1843 C C . GLY A 1 244 ? -4.210 -6.288 0.225 1.00 81.50 244 GLY A C 1
ATOM 1844 O O . GLY A 1 244 ? -5.080 -6.397 1.092 1.00 81.50 244 GLY A O 1
ATOM 1845 N N . HIS A 1 245 ? -4.400 -5.628 -0.908 1.00 85.25 245 HIS A N 1
ATOM 1846 C CA . HIS A 1 245 ? -5.570 -4.788 -1.145 1.00 85.25 245 HIS A CA 1
ATOM 1847 C C . HIS A 1 245 ? -6.141 -4.995 -2.533 1.00 85.25 245 HIS A C 1
ATOM 1849 O O . HIS A 1 245 ? -5.383 -5.163 -3.483 1.00 85.25 245 HIS A O 1
ATOM 1855 N N . ALA A 1 246 ? -7.466 -4.943 -2.658 1.00 87.44 246 ALA A N 1
ATOM 1856 C CA . ALA A 1 246 ? -8.106 -4.813 -3.957 1.00 87.44 246 ALA A CA 1
ATOM 1857 C C . ALA A 1 246 ? -9.227 -3.784 -3.946 1.00 87.44 246 ALA A C 1
ATOM 1859 O O . ALA A 1 246 ? -10.011 -3.695 -3.003 1.00 87.44 246 ALA A O 1
ATOM 1860 N N . LEU A 1 247 ? -9.324 -3.059 -5.052 1.00 90.00 247 LEU A N 1
ATOM 1861 C CA . LEU A 1 247 ? -10.455 -2.215 -5.390 1.00 90.00 247 LEU A CA 1
ATOM 1862 C C . LEU A 1 247 ? -11.273 -2.907 -6.480 1.00 90.00 247 LEU A C 1
ATOM 1864 O O . LEU A 1 247 ? -10.728 -3.274 -7.523 1.00 90.00 247 LEU A O 1
ATOM 1868 N N . VAL A 1 248 ? -12.567 -3.102 -6.242 1.00 90.31 248 VAL A N 1
ATOM 1869 C CA . VAL A 1 248 ? -13.456 -3.828 -7.156 1.00 90.31 248 VAL A CA 1
ATOM 1870 C C . VAL A 1 248 ? -14.755 -3.063 -7.334 1.00 90.31 248 VAL A C 1
ATOM 1872 O O . VAL A 1 248 ? -15.444 -2.790 -6.359 1.00 90.31 248 VAL A O 1
ATOM 1875 N N . THR A 1 249 ? -15.142 -2.787 -8.576 1.00 90.12 249 THR A N 1
ATOM 1876 C CA . THR A 1 249 ? -16.445 -2.186 -8.888 1.00 90.12 249 THR A CA 1
ATOM 1877 C C . THR A 1 249 ? -17.424 -3.250 -9.372 1.00 90.12 249 THR A C 1
ATOM 1879 O O . THR A 1 249 ? -17.161 -3.970 -10.337 1.00 90.12 249 THR A O 1
ATOM 1882 N N . ILE A 1 250 ? -18.586 -3.327 -8.730 1.00 88.25 250 ILE A N 1
ATOM 1883 C CA . ILE A 1 250 ? -19.669 -4.253 -9.054 1.00 88.25 250 ILE A CA 1
ATOM 1884 C C . ILE A 1 250 ? -20.824 -3.463 -9.652 1.00 88.25 250 ILE A C 1
ATOM 1886 O O . ILE A 1 250 ? -21.445 -2.635 -8.987 1.00 88.25 250 ILE A O 1
ATOM 1890 N N . LYS A 1 251 ? -21.131 -3.727 -10.923 1.00 88.25 251 LYS A N 1
ATOM 1891 C CA . LYS A 1 251 ? -22.220 -3.048 -11.633 1.00 88.25 251 LYS A CA 1
ATOM 1892 C C . LYS A 1 251 ? -23.591 -3.598 -11.226 1.00 88.25 251 LYS A C 1
ATOM 1894 O O . LYS A 1 251 ? -23.685 -4.807 -10.963 1.00 88.25 251 LYS A O 1
ATOM 1899 N N . PRO A 1 252 ? -24.657 -2.776 -11.255 1.00 82.50 252 PRO A N 1
ATOM 1900 C CA . PRO A 1 252 ? -26.027 -3.268 -11.144 1.00 82.50 252 PRO A CA 1
ATOM 1901 C C . PRO A 1 252 ? -26.291 -4.416 -12.124 1.00 82.50 252 PRO A C 1
ATOM 1903 O O . PRO A 1 252 ? -25.789 -4.411 -13.247 1.00 82.50 252 PRO A O 1
ATOM 1906 N N . GLY A 1 253 ? -27.048 -5.423 -11.687 1.00 80.38 253 GLY A N 1
ATOM 1907 C CA . GLY A 1 253 ? -27.365 -6.602 -12.503 1.00 80.38 253 GLY A CA 1
ATOM 1908 C C . GLY A 1 253 ? -26.250 -7.652 -12.601 1.00 80.38 253 GLY A C 1
ATOM 1909 O O . GLY A 1 253 ? -26.487 -8.730 -13.141 1.00 80.38 253 GLY A O 1
ATOM 1910 N N . SER A 1 254 ? -25.059 -7.400 -12.042 1.00 84.88 254 SER A N 1
ATOM 1911 C CA . SER A 1 254 ? -24.057 -8.459 -11.868 1.00 84.88 254 SER A CA 1
ATOM 1912 C C . SER A 1 254 ? -24.645 -9.583 -11.012 1.00 84.88 254 SER A C 1
ATOM 1914 O O . SER A 1 254 ? -25.319 -9.304 -10.020 1.00 84.88 254 SER A O 1
ATOM 1916 N N . ALA A 1 255 ? -24.330 -10.844 -11.328 1.00 82.75 255 ALA A N 1
ATOM 1917 C CA . ALA A 1 255 ? -24.894 -12.023 -10.649 1.00 82.75 255 ALA A CA 1
ATOM 1918 C C . ALA A 1 255 ? -24.765 -11.994 -9.111 1.00 82.75 255 ALA A C 1
ATOM 1920 O O . ALA A 1 255 ? -25.534 -12.633 -8.402 1.00 82.75 255 ALA A O 1
ATOM 1921 N N . ARG A 1 256 ? -23.799 -11.228 -8.596 1.00 78.94 256 ARG A N 1
ATOM 1922 C CA . ARG A 1 256 ? -23.452 -11.129 -7.173 1.00 78.94 256 ARG A CA 1
ATOM 1923 C C . ARG A 1 256 ? -23.854 -9.818 -6.508 1.00 78.94 256 ARG A C 1
ATOM 1925 O O . ARG A 1 256 ? -23.569 -9.614 -5.333 1.00 78.94 256 ARG A O 1
ATOM 1932 N N . TYR A 1 257 ? -24.506 -8.921 -7.245 1.00 83.25 257 TYR A N 1
ATOM 1933 C CA . TYR A 1 257 ? -24.855 -7.592 -6.750 1.00 83.25 257 TYR A CA 1
ATOM 1934 C C . TYR A 1 257 ? -25.721 -7.668 -5.484 1.00 83.25 257 TYR A C 1
ATOM 1936 O O . TYR A 1 257 ? -25.439 -6.983 -4.507 1.00 83.25 257 TYR A O 1
ATOM 1944 N N . GLY A 1 258 ? -26.731 -8.548 -5.466 1.00 78.19 258 GLY A N 1
ATOM 1945 C CA . GLY A 1 258 ? -27.632 -8.691 -4.318 1.00 78.19 258 GLY A CA 1
ATOM 1946 C C . GLY A 1 258 ? -26.976 -9.289 -3.069 1.00 78.19 258 GLY A C 1
ATOM 1947 O O . GLY A 1 258 ? -27.242 -8.829 -1.961 1.00 78.19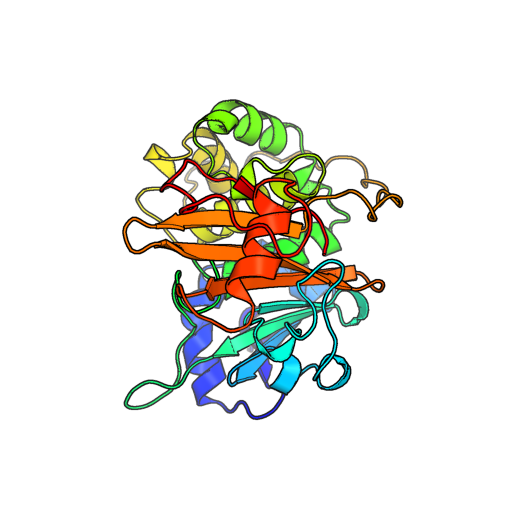 258 GLY A O 1
ATOM 1948 N N . GLU A 1 259 ? -26.076 -10.263 -3.244 1.00 81.81 259 GLU A N 1
ATOM 1949 C CA . GLU A 1 259 ? -25.254 -10.816 -2.157 1.00 81.81 259 GLU A CA 1
ATOM 1950 C C . GLU A 1 259 ? -24.406 -9.700 -1.535 1.00 81.81 259 GLU A C 1
ATOM 1952 O O . GLU A 1 259 ? -24.518 -9.421 -0.345 1.00 81.81 259 GLU A O 1
ATOM 1957 N N . ILE A 1 260 ? -23.634 -8.984 -2.354 1.00 84.31 260 ILE A N 1
ATOM 1958 C CA . ILE A 1 260 ? -22.760 -7.896 -1.900 1.00 84.31 260 ILE A CA 1
ATOM 1959 C C . ILE A 1 260 ? -23.562 -6.797 -1.202 1.00 84.31 260 ILE A C 1
ATOM 1961 O O . ILE A 1 260 ? -23.191 -6.378 -0.107 1.00 84.31 260 ILE A O 1
ATOM 1965 N N . ALA A 1 261 ? -24.703 -6.400 -1.766 1.00 80.31 261 ALA A N 1
ATOM 1966 C CA . ALA A 1 261 ? -25.593 -5.408 -1.176 1.00 80.31 261 ALA A CA 1
ATOM 1967 C C . ALA A 1 261 ? -26.058 -5.773 0.248 1.00 80.31 261 ALA A C 1
ATOM 1969 O O . ALA A 1 261 ? -26.079 -4.906 1.125 1.00 80.31 261 ALA A O 1
ATOM 1970 N N . SER A 1 262 ? -26.390 -7.044 0.505 1.00 77.00 262 SER A N 1
ATOM 1971 C CA . SER A 1 262 ? -26.842 -7.498 1.832 1.00 77.00 262 SER A CA 1
ATOM 1972 C C . SER A 1 262 ? -25.773 -7.346 2.923 1.00 77.00 262 SER A C 1
ATOM 1974 O O . SER A 1 262 ? -26.091 -6.960 4.050 1.00 77.00 262 SER A O 1
ATOM 1976 N N . HIS A 1 263 ? -24.490 -7.528 2.585 1.00 77.38 263 HIS A N 1
ATOM 1977 C CA . HIS A 1 263 ? -23.377 -7.352 3.529 1.00 77.38 263 HIS A CA 1
ATOM 1978 C C . HIS A 1 263 ? -23.087 -5.882 3.865 1.00 77.38 263 HIS A C 1
ATOM 1980 O O . HIS A 1 263 ? -22.470 -5.605 4.898 1.00 77.38 263 HIS A O 1
ATOM 1986 N N . LEU A 1 264 ? -23.567 -4.941 3.043 1.00 76.94 264 LEU A N 1
ATOM 1987 C CA . LEU A 1 264 ? -23.460 -3.503 3.306 1.00 76.94 264 LEU A CA 1
ATOM 1988 C C . LEU A 1 264 ? -24.588 -2.997 4.210 1.00 76.94 264 LEU A C 1
ATOM 1990 O O . LEU A 1 264 ? -24.352 -2.192 5.108 1.00 76.94 264 LEU A O 1
ATOM 1994 N N . THR A 1 265 ? -25.817 -3.465 3.989 1.00 66.00 265 THR A N 1
ATOM 1995 C CA . THR A 1 265 ? -27.015 -2.951 4.680 1.00 66.00 265 THR A CA 1
ATOM 1996 C C . THR A 1 265 ? -27.405 -3.762 5.911 1.00 66.00 265 THR A C 1
ATOM 1998 O O . THR A 1 265 ? -28.139 -3.270 6.764 1.00 66.00 265 THR A O 1
ATOM 2001 N N . GLY A 1 266 ? -26.916 -5.001 6.025 1.00 59.12 266 GLY A N 1
ATOM 2002 C CA . GLY A 1 266 ? -27.378 -5.961 7.026 1.00 59.12 266 GLY A CA 1
ATOM 2003 C C . GLY A 1 266 ? -28.758 -6.552 6.722 1.00 59.12 266 GLY A C 1
ATOM 2004 O O . GLY A 1 266 ? -29.334 -7.192 7.601 1.00 59.12 266 GLY A O 1
ATOM 2005 N N . ALA A 1 267 ? -29.295 -6.339 5.514 1.00 49.75 267 ALA A N 1
ATOM 2006 C CA . ALA A 1 267 ? -30.528 -6.978 5.061 1.00 49.75 267 ALA A CA 1
ATOM 2007 C C . ALA A 1 267 ? -30.333 -8.502 4.882 1.00 49.75 267 ALA A C 1
ATOM 2009 O O . ALA A 1 267 ? -29.216 -8.940 4.597 1.00 49.75 267 ALA A O 1
ATOM 2010 N N . PRO A 1 268 ? -31.388 -9.331 5.023 1.00 49.19 268 PRO A N 1
ATOM 2011 C CA . PRO A 1 268 ? -31.302 -10.762 4.731 1.00 49.19 268 PRO A CA 1
ATOM 2012 C C . PRO A 1 268 ? -30.862 -11.025 3.282 1.00 49.19 268 PRO A C 1
ATOM 2014 O O . PRO A 1 268 ? -31.237 -10.286 2.369 1.00 49.19 268 PRO A O 1
ATOM 2017 N N . GLN A 1 269 ? -30.094 -12.097 3.058 1.00 55.25 269 GLN A N 1
ATOM 2018 C CA . GLN A 1 269 ? -29.646 -12.493 1.717 1.00 55.25 269 GLN A CA 1
ATOM 2019 C C . GLN A 1 269 ? -30.834 -12.618 0.747 1.00 55.25 269 GLN A C 1
ATOM 2021 O O . GLN A 1 269 ? -31.857 -13.217 1.073 1.00 55.25 269 GLN A O 1
ATOM 2026 N N . GLY A 1 270 ? -30.693 -12.044 -0.452 1.00 48.84 270 GLY A N 1
ATOM 2027 C CA . GLY A 1 270 ? -31.734 -12.049 -1.490 1.00 48.84 270 GLY A CA 1
ATOM 2028 C C . GLY A 1 270 ? -32.737 -10.892 -1.412 1.00 48.84 270 GLY A C 1
ATOM 2029 O O . GLY A 1 270 ? -33.449 -10.654 -2.385 1.00 48.84 270 GLY A O 1
ATOM 2030 N N . LEU A 1 271 ? -32.754 -10.121 -0.319 1.00 48.38 271 LEU A N 1
ATOM 2031 C CA . LEU A 1 271 ? -33.496 -8.864 -0.225 1.00 48.38 271 LEU A CA 1
ATOM 2032 C C . LEU A 1 271 ? -32.539 -7.699 -0.480 1.00 48.38 271 LEU A C 1
ATOM 2034 O O . LEU A 1 271 ? -31.845 -7.224 0.417 1.00 48.38 271 LEU A O 1
ATOM 2038 N N . VAL A 1 272 ? -32.498 -7.234 -1.727 1.00 54.00 272 VAL A N 1
ATOM 2039 C CA . VAL A 1 272 ? -31.855 -5.957 -2.050 1.00 54.00 272 VAL A CA 1
ATOM 2040 C C . VAL A 1 272 ? -32.843 -4.863 -1.648 1.00 54.00 272 VAL A C 1
ATOM 2042 O O . VAL A 1 272 ? -33.965 -4.877 -2.163 1.00 54.00 272 VAL A O 1
ATOM 2045 N N . PRO A 1 273 ? -32.495 -3.924 -0.750 1.00 54.56 273 PRO A N 1
ATOM 2046 C CA . PRO A 1 273 ? -33.314 -2.732 -0.565 1.00 54.56 273 PRO A CA 1
ATOM 2047 C C . PRO A 1 273 ? -33.542 -2.105 -1.938 1.00 54.56 273 PRO A C 1
ATOM 2049 O O . PRO A 1 273 ? -32.594 -2.015 -2.719 1.00 54.56 273 PRO A O 1
ATOM 2052 N N . GLN A 1 274 ? -34.791 -1.763 -2.260 1.00 50.94 274 GLN A N 1
ATOM 2053 C CA . GLN A 1 274 ? -35.169 -1.165 -3.542 1.00 50.94 274 GLN A CA 1
ATOM 2054 C C . GLN A 1 274 ? -34.238 0.028 -3.823 1.00 50.94 274 GLN A C 1
ATOM 2056 O O . GLN A 1 274 ? -34.383 1.078 -3.213 1.00 50.94 274 GLN A O 1
ATOM 2061 N N . ALA A 1 275 ? -33.246 -0.203 -4.691 1.00 54.41 275 ALA A N 1
ATOM 2062 C CA . ALA A 1 275 ? -32.033 0.596 -4.875 1.00 54.41 275 ALA A CA 1
ATOM 2063 C C . ALA A 1 275 ? -31.227 0.873 -3.581 1.00 54.41 275 ALA A C 1
ATOM 2065 O O . ALA A 1 275 ? -31.629 1.638 -2.708 1.00 54.41 275 ALA A O 1
ATOM 2066 N N . LEU A 1 276 ? -30.007 0.328 -3.494 1.00 65.38 276 LEU A N 1
ATOM 2067 C CA . LEU A 1 276 ? -28.968 0.932 -2.654 1.00 65.38 276 LEU A CA 1
ATOM 2068 C C . LEU A 1 276 ? -28.799 2.385 -3.118 1.00 65.38 276 LEU A C 1
ATOM 2070 O O . LEU A 1 276 ? -28.361 2.629 -4.241 1.00 65.38 276 LEU A O 1
ATOM 2074 N N . ALA A 1 277 ? -29.212 3.345 -2.293 1.00 66.06 277 ALA A N 1
ATOM 2075 C CA . ALA A 1 277 ? -29.047 4.754 -2.618 1.00 66.06 277 ALA A CA 1
ATOM 2076 C C . ALA A 1 277 ? -27.555 5.124 -2.574 1.00 66.06 277 ALA A C 1
ATOM 2078 O O . ALA A 1 277 ? -26.833 4.590 -1.726 1.00 66.06 277 ALA A O 1
ATOM 2079 N N . PRO A 1 278 ? -27.088 6.059 -3.425 1.00 69.12 278 PRO A N 1
ATOM 2080 C CA . PRO A 1 278 ? -25.768 6.648 -3.268 1.00 69.12 278 PRO A CA 1
ATOM 2081 C C . PRO A 1 278 ? -25.632 7.176 -1.844 1.00 69.12 278 PRO A C 1
ATOM 2083 O O . PRO A 1 278 ? -26.433 7.994 -1.387 1.00 69.12 278 PRO A O 1
ATOM 2086 N N . SER A 1 279 ? -24.650 6.662 -1.122 1.00 66.06 279 SER A N 1
ATOM 2087 C CA . SER A 1 279 ? -24.487 6.932 0.298 1.00 66.06 279 SER A CA 1
ATOM 2088 C C . SER A 1 279 ? -23.045 7.288 0.607 1.00 66.06 279 SER A C 1
ATOM 2090 O O . SER A 1 279 ? -22.128 7.020 -0.173 1.00 66.06 279 SER A O 1
ATOM 2092 N N . GLY A 1 280 ? -22.838 7.859 1.794 1.00 58.97 280 GLY A N 1
ATOM 2093 C CA . GLY A 1 280 ? -21.506 7.922 2.379 1.00 58.97 280 GLY A CA 1
ATOM 2094 C C . GLY A 1 280 ? -20.870 6.526 2.478 1.00 58.97 280 GLY A C 1
ATOM 2095 O O . GLY A 1 280 ? -21.571 5.510 2.372 1.00 58.97 280 GLY A O 1
ATOM 2096 N N . PRO A 1 281 ? -19.546 6.464 2.669 1.00 70.75 281 PRO A N 1
ATOM 2097 C CA . PRO A 1 281 ? -18.818 5.207 2.702 1.00 70.75 281 PRO A CA 1
ATOM 2098 C C . PRO A 1 281 ? -19.355 4.261 3.783 1.00 70.75 281 PRO A C 1
ATOM 2100 O O . PRO A 1 281 ? -19.572 4.651 4.931 1.00 70.75 281 PRO A O 1
ATOM 2103 N N . MET A 1 282 ? -19.543 3.005 3.397 1.00 79.56 282 MET A N 1
ATOM 2104 C CA . MET A 1 282 ? -20.091 1.929 4.213 1.00 79.56 282 MET A CA 1
ATOM 2105 C C . MET A 1 282 ? -18.979 0.982 4.663 1.00 79.56 282 MET A C 1
ATOM 2107 O O . MET A 1 282 ? -17.944 0.855 4.009 1.00 79.56 282 MET A O 1
ATOM 2111 N N . VAL A 1 283 ? -19.199 0.282 5.773 1.00 78.88 283 VAL A N 1
ATOM 2112 C CA . VAL A 1 283 ? -18.283 -0.752 6.267 1.00 78.88 283 VAL A CA 1
ATOM 2113 C C . VAL A 1 283 ? -18.663 -2.096 5.651 1.00 78.88 283 VAL A C 1
ATOM 2115 O O . VAL A 1 283 ? -19.819 -2.506 5.743 1.00 78.88 283 VAL A O 1
ATOM 2118 N N . VAL A 1 284 ? -17.694 -2.810 5.077 1.00 77.25 284 VAL A N 1
ATOM 2119 C CA . VAL A 1 284 ? -17.916 -4.159 4.540 1.00 77.25 284 VAL A CA 1
ATOM 2120 C C . VAL A 1 284 ? -17.713 -5.173 5.658 1.00 77.25 284 VAL A C 1
ATOM 2122 O O . VAL A 1 284 ? -16.592 -5.392 6.136 1.00 77.25 284 VAL A O 1
ATOM 2125 N N . LYS A 1 285 ? -18.809 -5.795 6.097 1.00 77.44 285 LYS A N 1
ATOM 2126 C CA . LYS A 1 285 ? -18.745 -6.931 7.021 1.00 77.44 285 LYS A CA 1
ATOM 2127 C C . LYS A 1 285 ? -18.185 -8.160 6.291 1.00 77.44 285 LYS A C 1
ATOM 2129 O O . LYS A 1 285 ? -18.411 -8.283 5.089 1.00 77.44 285 LYS A O 1
ATOM 2134 N N . PRO A 1 286 ? -17.485 -9.069 6.994 1.00 73.81 286 PRO A N 1
ATOM 2135 C CA . PRO A 1 286 ? -17.074 -10.341 6.410 1.00 73.81 286 PRO A CA 1
ATOM 2136 C C . PRO A 1 286 ? -18.249 -11.073 5.748 1.00 73.81 286 PRO A C 1
ATOM 2138 O O . PRO A 1 286 ? -19.367 -11.033 6.275 1.00 73.81 286 PRO A O 1
ATOM 2141 N N . PHE A 1 287 ? -17.969 -11.708 4.610 1.00 76.19 287 PHE A N 1
ATOM 2142 C CA . PHE A 1 287 ? -18.892 -12.588 3.897 1.00 76.19 287 PHE A CA 1
ATOM 2143 C C . PHE A 1 287 ? -18.988 -13.972 4.539 1.00 76.19 287 PHE A C 1
ATOM 2145 O O . PHE A 1 287 ? -17.934 -14.481 4.996 1.00 76.19 287 PHE A O 1
#

Sequence (287 aa):
MPTDLDKLLGLGGSADASDLAAVRPAAAQLPPQVLSFLRMKGARIIVCRGSITDHAKDLKGVQPRGWPAGMTWDIVPGVYLPNRKQVVVATLPMPGGRRLPVRGEGHGSFNLLLHETMHGHDFLKNHRLLGASKFVAARTADFAKLGSYEQQAGDAGLQETYAESAARAFGRDTTLPAAWPQLAKFWALLDPGQLQLAPETIEEAPPRRRIKSRRATPVGTAQVHHDGSIELNLRADAGDGAIGHALVTIKPGSARYGEIASHLTGAPQGLVPQALAPSGPMVVKPF

Foldseek 3Di:
DDALLNQQEEEFQPDDPLQVVQCSVLSVLDASVLSVLLVVLVAHEYEAAQFQCSGVVVQVQPCFFLDPDRDGSSLFQWKQDQVRNYTYGHWYDDVPGTHGDAQPRFANARGRRQLRSQLSSCVSVLVQQLVFPLNVVLCVVLVVLDAPQLNFPDVRNSSNCRSRLRSCQSVVPVCCCVRRVSSNVVVCLVHPVNDPDNRDDGGGHDRDDDDPPPQWGFQFKWFQDPQRKIWTWGWGADPSGMTTITIDIHHPPPPCSQVQQCQFPVDPRPDRPPGPHGDGMTTGTRD

InterPro domains:
  IPR014781 Anthrax toxin, lethal/endema factor, N-/C-terminal [PF07737] (20-122)
  IPR047568 Anthrax toxin lethal factor-like domain [PS51995] (1-192)

Radius of gyration: 18.88 Å; chains: 1; bounding box: 64×42×48 Å